Protein AF-A0A9E1DQY2-F1 (afdb_monomer)

Mean predicted aligned error: 7.99 Å

Nearest PDB structures (foldseek):
  7a0g-assembly1_FFF  TM=1.456E-01  e=4.162E+00  Serratia marcescens

Secondary structure (DSSP, 8-state):
---HHHHHHHHHHHHHHHHHHT--STTHHHHHHHHHHHTT--HHHHHHHHHHHHHHHHHHHHHHHHHHHHHHHTSTTTHHHHHHHHHHHHHHHTTS-SS--HHHHHHHHHHS-HHHHHHHHHHTT--HHHHHHHHHHHHHHHHHHHHHHHHHHHHHH--HHHHHHHHHHHHHHHHHHHHHHHT---

Structure (mmCIF, N/CA/C/O backbone):
data_AF-A0A9E1DQY2-F1
#
_entry.id   AF-A0A9E1DQY2-F1
#
loop_
_atom_site.group_PDB
_atom_site.id
_atom_site.type_symbol
_atom_site.label_atom_id
_atom_site.label_alt_id
_atom_site.label_comp_id
_atom_site.label_asym_id
_atom_site.label_entity_id
_atom_site.label_seq_id
_atom_site.pdbx_PDB_ins_code
_atom_site.Cartn_x
_atom_site.Cartn_y
_atom_site.Cartn_z
_atom_site.occupancy
_atom_site.B_iso_or_equiv
_atom_site.auth_seq_id
_atom_site.auth_comp_id
_atom_site.auth_asym_id
_atom_site.auth_atom_id
_atom_site.pdbx_PDB_model_num
ATOM 1 N N . MET A 1 1 ? -14.475 -9.804 -30.599 1.00 51.19 1 MET A N 1
ATOM 2 C CA . MET A 1 1 ? -14.433 -10.702 -29.425 1.00 51.19 1 MET A CA 1
ATOM 3 C C . MET A 1 1 ? -13.073 -11.380 -29.434 1.00 51.19 1 MET A C 1
ATOM 5 O O . MET A 1 1 ? -12.835 -12.166 -30.338 1.00 51.19 1 MET A O 1
ATOM 9 N N . ALA A 1 2 ? -12.155 -11.006 -28.538 1.00 55.38 2 ALA A N 1
ATOM 10 C CA . ALA A 1 2 ? -10.851 -11.669 -28.464 1.00 55.38 2 ALA A CA 1
ATOM 11 C C . ALA A 1 2 ? -11.055 -13.122 -27.987 1.00 55.38 2 ALA A C 1
ATOM 13 O O . ALA A 1 2 ? -11.818 -13.332 -27.037 1.00 55.38 2 ALA A O 1
ATOM 14 N N . PRO A 1 3 ? -10.460 -14.127 -28.648 1.00 70.25 3 PRO A N 1
ATOM 15 C CA . PRO A 1 3 ? -10.674 -15.524 -28.300 1.00 70.25 3 PRO A CA 1
ATOM 16 C C . PRO A 1 3 ? -10.163 -15.800 -26.880 1.00 70.25 3 PRO A C 1
ATOM 18 O O . PRO A 1 3 ? -9.079 -15.366 -26.498 1.00 70.25 3 PRO A O 1
ATOM 21 N N . LEU A 1 4 ? -10.932 -16.563 -26.094 1.00 61.12 4 LEU A N 1
ATOM 22 C CA . LEU A 1 4 ? -10.628 -16.912 -24.694 1.00 61.12 4 LEU A CA 1
ATOM 23 C C . LEU A 1 4 ? -9.216 -17.511 -24.492 1.00 61.12 4 LEU A C 1
ATOM 25 O O . LEU A 1 4 ? -8.679 -17.469 -23.386 1.00 61.12 4 LEU A O 1
ATOM 29 N N . ALA A 1 5 ? -8.609 -18.046 -25.555 1.00 60.97 5 ALA A N 1
ATOM 30 C CA . ALA A 1 5 ? -7.244 -18.563 -25.571 1.00 60.97 5 ALA A CA 1
ATOM 31 C C . ALA A 1 5 ? -6.167 -17.472 -25.411 1.00 60.97 5 ALA A C 1
ATOM 33 O O . ALA A 1 5 ? -5.173 -17.715 -24.731 1.0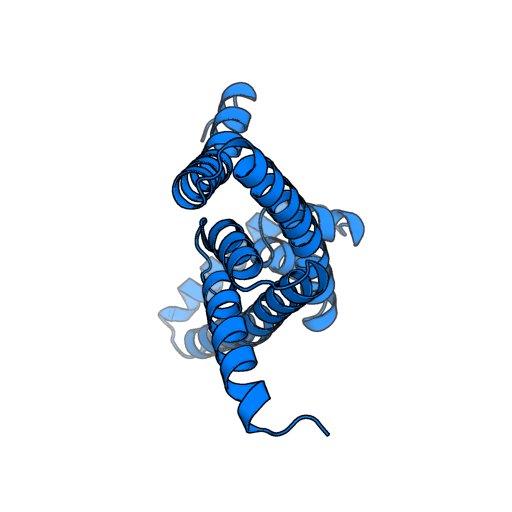0 60.97 5 ALA A O 1
ATOM 34 N N . GLU A 1 6 ? -6.370 -16.268 -25.956 1.00 62.66 6 GLU A N 1
ATOM 35 C CA . GLU A 1 6 ? -5.419 -15.149 -25.830 1.00 62.66 6 GLU A CA 1
ATOM 36 C C . GLU A 1 6 ? -5.519 -14.439 -24.473 1.00 62.66 6 GLU A C 1
ATOM 38 O O . GLU A 1 6 ? -4.551 -13.848 -23.996 1.00 62.66 6 GLU A O 1
ATOM 43 N N . LEU A 1 7 ? -6.664 -14.556 -23.792 1.00 64.81 7 LEU A N 1
ATOM 44 C CA . LEU A 1 7 ? -6.876 -13.968 -22.466 1.00 64.81 7 LEU A CA 1
ATOM 45 C C . LEU A 1 7 ? -6.187 -14.753 -21.342 1.00 64.81 7 LEU A C 1
ATOM 47 O O . LEU A 1 7 ? -5.788 -14.156 -20.344 1.00 64.81 7 LEU A O 1
ATOM 51 N N . ARG A 1 8 ? -6.003 -16.073 -21.492 1.00 63.91 8 ARG A N 1
ATOM 52 C CA . ARG A 1 8 ? -5.304 -16.910 -20.498 1.00 63.91 8 ARG A CA 1
ATOM 53 C C . ARG A 1 8 ? -3.876 -16.438 -20.196 1.00 63.91 8 ARG A C 1
ATOM 55 O O . ARG A 1 8 ? -3.598 -16.210 -19.022 1.00 63.91 8 ARG A O 1
ATOM 62 N N . PRO A 1 9 ? -2.977 -16.249 -21.181 1.00 80.06 9 PRO A N 1
ATOM 63 C CA . PRO A 1 9 ? -1.613 -15.810 -20.896 1.00 80.06 9 PRO A CA 1
ATOM 64 C C . PRO A 1 9 ? -1.568 -14.411 -20.272 1.00 80.06 9 PRO A C 1
ATOM 66 O O . PRO A 1 9 ? -0.739 -14.170 -19.398 1.00 80.06 9 PRO A O 1
ATOM 69 N N . ILE A 1 10 ? -2.481 -13.511 -20.655 1.00 79.75 10 ILE A N 1
ATOM 70 C CA . ILE A 1 10 ? -2.585 -12.167 -20.067 1.00 79.75 10 ILE A CA 1
ATOM 71 C C . ILE A 1 10 ? -3.039 -12.250 -18.606 1.00 79.75 10 ILE A C 1
ATOM 73 O O . ILE A 1 10 ? -2.430 -11.625 -17.742 1.00 79.75 10 ILE A O 1
ATOM 77 N N . ALA A 1 11 ? -4.064 -13.053 -18.313 1.00 82.19 11 ALA A N 1
ATOM 78 C CA . ALA A 1 11 ? -4.563 -13.242 -16.955 1.00 82.19 11 ALA A CA 1
ATOM 79 C C . ALA A 1 11 ? -3.505 -13.877 -16.040 1.00 82.19 11 ALA A C 1
ATOM 81 O O . ALA A 1 11 ? -3.336 -13.438 -14.906 1.00 82.19 11 ALA A O 1
ATOM 82 N N . THR A 1 12 ? -2.749 -14.865 -16.529 1.00 88.12 12 THR A N 1
ATOM 83 C CA . THR A 1 12 ? -1.659 -15.490 -15.762 1.00 88.12 12 THR A CA 1
ATOM 84 C C . THR A 1 12 ? -0.527 -14.503 -15.464 1.00 88.12 12 THR A C 1
ATOM 86 O O . THR A 1 12 ? -0.011 -14.484 -14.349 1.00 88.12 12 THR A O 1
ATOM 89 N N . ARG A 1 13 ? -0.170 -13.649 -16.430 1.00 90.81 13 ARG A N 1
ATOM 90 C CA . ARG A 1 13 ? 0.816 -12.569 -16.255 1.00 90.81 13 ARG A CA 1
ATOM 91 C C . ARG A 1 13 ? 0.350 -11.539 -15.223 1.00 90.81 13 ARG A C 1
ATOM 93 O O . ARG A 1 13 ? 1.025 -11.313 -14.221 1.00 90.81 13 ARG A O 1
ATOM 100 N N . ALA A 1 14 ? -0.861 -11.011 -15.409 1.00 91.62 14 ALA A N 1
ATOM 101 C CA . ALA A 1 14 ? -1.477 -10.046 -14.500 1.00 91.62 14 ALA A CA 1
ATOM 102 C C . ALA A 1 14 ? -1.619 -10.598 -13.074 1.00 91.62 14 ALA A C 1
ATOM 104 O O . ALA A 1 14 ? -1.406 -9.867 -12.110 1.00 91.62 14 ALA A O 1
ATOM 105 N N . TRP A 1 15 ? -1.918 -11.893 -12.932 1.00 92.88 15 TRP A N 1
ATOM 106 C CA . TRP A 1 15 ? -1.956 -12.567 -11.638 1.00 92.88 15 TRP A CA 1
ATOM 107 C C . TRP A 1 15 ? -0.597 -12.565 -10.934 1.00 92.88 15 TRP A C 1
ATOM 109 O O . TRP A 1 15 ? -0.549 -12.315 -9.737 1.00 92.88 15 TRP A O 1
ATOM 119 N N . GLY A 1 16 ? 0.505 -12.799 -11.653 1.00 92.81 16 GLY A N 1
ATOM 120 C CA . GLY A 1 16 ? 1.848 -12.742 -11.068 1.00 92.81 16 GLY A CA 1
ATOM 121 C C . GLY A 1 16 ? 2.175 -11.363 -10.489 1.00 92.81 16 GLY A C 1
ATOM 122 O O . GLY A 1 16 ? 2.665 -11.264 -9.367 1.00 92.81 16 GLY A O 1
ATOM 123 N N . VAL A 1 17 ? 1.831 -10.300 -11.219 1.00 94.00 17 VAL A N 1
ATOM 124 C CA . VAL A 1 17 ? 1.987 -8.911 -10.754 1.00 94.00 17 VAL A CA 1
ATOM 125 C C . VAL A 1 17 ? 1.085 -8.626 -9.551 1.00 94.00 17 VAL A C 1
ATOM 127 O O . VAL A 1 17 ? 1.557 -8.133 -8.529 1.00 94.00 17 VAL A O 1
ATOM 130 N N . LEU A 1 18 ? -0.199 -8.989 -9.637 1.00 94.19 18 LEU A N 1
ATOM 131 C CA . LEU A 1 18 ? -1.162 -8.807 -8.548 1.00 94.19 18 LEU A CA 1
ATOM 132 C C . LEU A 1 18 ? -0.734 -9.555 -7.278 1.00 94.19 18 LEU A C 1
ATOM 134 O O . LEU A 1 18 ? -0.844 -9.018 -6.180 1.00 94.19 18 LEU A O 1
ATOM 138 N N . ALA A 1 19 ? -0.220 -10.777 -7.418 1.00 92.88 19 ALA A N 1
ATOM 139 C CA . ALA A 1 19 ? 0.255 -11.582 -6.301 1.00 92.88 19 ALA A CA 1
ATOM 140 C C . ALA A 1 19 ? 1.424 -10.912 -5.572 1.00 92.88 19 ALA A C 1
ATOM 142 O O . ALA A 1 19 ? 1.466 -10.970 -4.347 1.00 92.88 19 ALA A O 1
ATOM 143 N N . LEU A 1 20 ? 2.332 -10.244 -6.293 1.00 91.50 20 LEU A N 1
ATOM 144 C CA . LEU A 1 20 ? 3.409 -9.466 -5.674 1.00 91.50 20 LEU A CA 1
ATOM 145 C C . LEU A 1 20 ? 2.875 -8.250 -4.912 1.00 91.50 20 LEU A C 1
ATOM 147 O O . LEU A 1 20 ? 3.342 -7.984 -3.807 1.00 91.50 20 LEU A O 1
ATOM 151 N N . PHE A 1 21 ? 1.872 -7.553 -5.449 1.00 93.38 21 PHE A N 1
ATOM 152 C CA . PHE A 1 21 ? 1.250 -6.421 -4.754 1.00 93.38 21 PHE A CA 1
ATOM 153 C C . PHE A 1 21 ? 0.431 -6.830 -3.525 1.00 93.38 21 PHE A C 1
ATOM 155 O O . PHE A 1 21 ? 0.338 -6.068 -2.570 1.00 93.38 21 PHE A O 1
ATOM 162 N N . LEU A 1 22 ? -0.096 -8.056 -3.489 1.00 90.19 22 LEU A N 1
ATOM 163 C CA . LEU A 1 22 ? -0.768 -8.601 -2.306 1.00 90.19 22 LEU A CA 1
ATOM 164 C C . LEU A 1 22 ? 0.192 -8.944 -1.154 1.00 90.19 22 LEU A C 1
ATOM 166 O O . LEU A 1 22 ? -0.280 -9.231 -0.052 1.00 90.19 22 LEU A O 1
ATOM 170 N N . ILE A 1 23 ? 1.514 -8.943 -1.370 1.00 85.06 23 ILE A N 1
ATOM 171 C CA . ILE A 1 23 ? 2.493 -9.211 -0.311 1.00 85.06 23 ILE A CA 1
ATOM 172 C C . ILE A 1 23 ? 2.655 -7.942 0.541 1.00 85.06 23 ILE A C 1
ATOM 174 O O . ILE A 1 23 ? 3.242 -6.965 0.074 1.00 85.06 23 ILE A O 1
ATOM 178 N N . PRO A 1 24 ? 2.247 -7.953 1.824 1.00 66.25 24 PRO A N 1
ATOM 179 C CA . PRO A 1 24 ? 2.228 -6.757 2.671 1.00 66.25 24 PRO A CA 1
ATOM 180 C C . PRO A 1 24 ? 3.622 -6.338 3.178 1.00 66.25 24 PRO A C 1
ATOM 182 O O . PRO A 1 24 ? 3.734 -5.528 4.095 1.00 66.25 24 PRO A O 1
ATOM 185 N N . VAL A 1 25 ? 4.701 -6.916 2.637 1.00 66.38 25 VAL A N 1
ATOM 186 C CA . VAL A 1 25 ? 6.068 -6.744 3.142 1.00 66.38 25 VAL A CA 1
ATOM 187 C C . VAL A 1 25 ? 6.979 -6.177 2.058 1.00 66.38 25 VAL A C 1
ATOM 189 O O . VAL A 1 25 ? 7.417 -6.907 1.172 1.00 66.38 25 VAL A O 1
ATOM 192 N N . GLY A 1 26 ? 7.305 -4.887 2.200 1.00 62.41 26 GLY A N 1
ATOM 193 C CA . GLY A 1 26 ? 8.513 -4.175 1.741 1.00 62.41 26 GLY A CA 1
ATOM 194 C C . GLY A 1 26 ? 8.869 -4.184 0.250 1.00 62.41 26 GLY A C 1
ATOM 195 O O . GLY A 1 26 ? 9.064 -3.128 -0.337 1.00 62.41 26 GLY A O 1
ATOM 196 N N . GLY A 1 27 ? 9.009 -5.357 -0.362 1.00 75.19 27 GLY A N 1
ATOM 197 C CA . GLY A 1 27 ? 9.464 -5.525 -1.743 1.00 75.19 27 GLY A CA 1
ATOM 198 C C . GLY A 1 27 ? 8.353 -5.709 -2.772 1.00 75.19 27 GLY A C 1
ATOM 199 O O . GLY A 1 27 ? 8.641 -5.671 -3.964 1.00 75.19 27 GLY A O 1
ATOM 200 N N . GLY A 1 28 ? 7.100 -5.897 -2.342 1.00 84.88 28 GLY A N 1
ATOM 201 C CA . GLY A 1 28 ? 5.978 -6.198 -3.241 1.00 84.88 28 GLY A CA 1
ATOM 202 C C . GLY A 1 28 ? 5.768 -5.144 -4.333 1.00 84.88 28 GLY A C 1
ATOM 203 O O . GLY A 1 28 ? 5.577 -5.495 -5.495 1.00 84.88 28 GLY A O 1
ATOM 204 N N . ILE A 1 29 ? 5.898 -3.857 -3.986 1.00 89.12 29 ILE A N 1
ATOM 205 C CA . ILE A 1 29 ? 5.760 -2.738 -4.930 1.00 89.12 29 ILE A CA 1
ATOM 206 C C . ILE A 1 29 ? 6.882 -2.732 -5.978 1.00 89.12 29 ILE A C 1
ATOM 208 O O . ILE A 1 29 ? 6.562 -2.860 -7.160 1.00 89.12 29 ILE A O 1
ATOM 212 N N . PRO A 1 30 ? 8.178 -2.608 -5.616 1.00 91.75 30 PRO A N 1
ATOM 213 C CA . PRO A 1 30 ? 9.232 -2.558 -6.625 1.00 91.75 30 PRO A CA 1
ATOM 214 C C . PRO A 1 30 ? 9.292 -3.841 -7.462 1.00 91.75 30 PRO A C 1
ATOM 216 O O . PRO A 1 30 ? 9.384 -3.760 -8.685 1.00 91.75 30 PRO A O 1
ATOM 219 N N . ALA A 1 31 ? 9.139 -5.016 -6.840 1.00 91.19 31 ALA A N 1
ATOM 220 C CA . ALA A 1 31 ? 9.122 -6.284 -7.564 1.00 91.19 31 ALA A CA 1
ATOM 221 C C . ALA A 1 31 ? 7.930 -6.379 -8.532 1.00 91.19 31 ALA A C 1
ATOM 223 O O . ALA A 1 31 ? 8.101 -6.773 -9.683 1.00 91.19 31 ALA A O 1
ATOM 224 N N . GLY A 1 32 ? 6.728 -5.987 -8.095 1.00 92.50 32 GLY A N 1
ATOM 225 C CA . GLY A 1 32 ? 5.531 -5.995 -8.935 1.00 92.50 32 GLY A CA 1
ATOM 226 C C . GLY A 1 32 ? 5.612 -4.999 -10.092 1.00 92.50 32 GLY A C 1
ATOM 227 O O . GLY A 1 32 ? 5.224 -5.331 -11.210 1.00 92.50 32 GLY A O 1
ATOM 228 N N . VAL A 1 33 ? 6.180 -3.811 -9.865 1.00 94.75 33 VAL A N 1
ATOM 229 C CA . VAL A 1 33 ? 6.396 -2.792 -10.907 1.00 94.75 33 VAL A CA 1
ATOM 230 C C . VAL A 1 33 ? 7.376 -3.284 -11.971 1.00 94.75 33 VAL A C 1
ATOM 232 O O . VAL A 1 33 ? 7.101 -3.144 -13.164 1.00 94.75 33 VAL A O 1
ATOM 235 N N . LEU A 1 34 ? 8.494 -3.885 -11.562 1.00 93.56 34 LEU A N 1
ATOM 236 C CA . LEU A 1 34 ? 9.489 -4.407 -12.499 1.00 93.56 34 LEU A CA 1
ATOM 237 C C . LEU A 1 34 ? 8.977 -5.634 -13.248 1.00 93.56 34 LEU A C 1
ATOM 239 O O . LEU A 1 34 ? 9.157 -5.715 -14.461 1.00 93.56 34 LEU A O 1
ATOM 243 N N . LEU A 1 35 ? 8.253 -6.532 -12.572 1.00 93.69 35 LEU A N 1
ATOM 244 C CA . LEU A 1 35 ? 7.592 -7.655 -13.234 1.00 93.69 35 LEU A CA 1
ATOM 245 C C . LEU A 1 35 ? 6.558 -7.168 -14.257 1.00 93.69 35 LEU A C 1
ATOM 247 O O . LEU A 1 35 ? 6.467 -7.716 -15.353 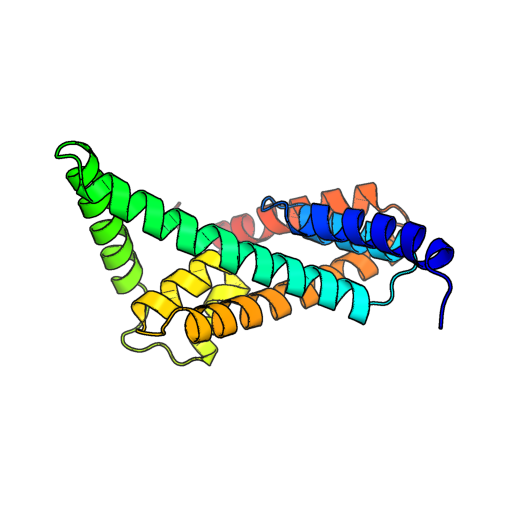1.00 93.69 35 LEU A O 1
ATOM 251 N N . ALA A 1 36 ? 5.791 -6.126 -13.931 1.00 93.75 36 ALA A N 1
ATOM 252 C CA . ALA A 1 36 ? 4.820 -5.558 -14.856 1.00 93.75 36 ALA A CA 1
ATOM 253 C C . ALA A 1 36 ? 5.494 -4.953 -16.095 1.00 93.75 36 ALA A C 1
ATOM 255 O O . ALA A 1 36 ? 5.015 -5.159 -17.211 1.00 93.75 36 ALA A O 1
ATOM 256 N N . ARG A 1 37 ? 6.625 -4.259 -15.908 1.00 92.44 37 ARG A N 1
ATOM 257 C CA . ARG A 1 37 ? 7.451 -3.729 -17.003 1.00 92.44 37 ARG A CA 1
ATOM 258 C C . ARG A 1 37 ? 7.982 -4.852 -17.896 1.00 92.44 37 ARG A C 1
ATOM 260 O O . ARG A 1 37 ? 7.830 -4.761 -19.111 1.00 92.44 37 ARG A O 1
ATOM 267 N N . ASP A 1 38 ? 8.556 -5.898 -17.304 1.00 91.50 38 ASP A N 1
ATOM 268 C CA . ASP 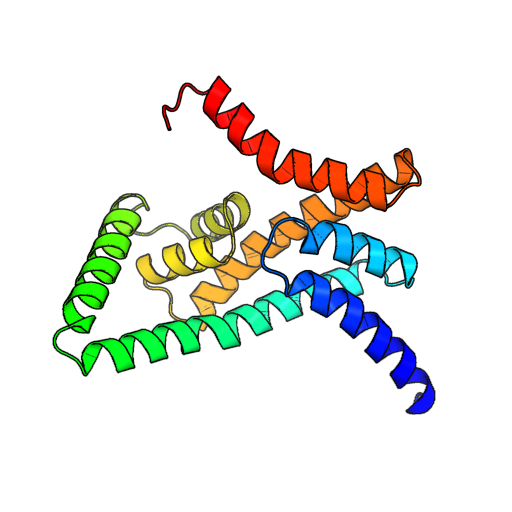A 1 38 ? 9.105 -7.059 -18.022 1.00 91.50 38 ASP A CA 1
ATOM 269 C C . ASP A 1 38 ? 8.025 -7.799 -18.831 1.00 91.50 38 ASP A C 1
ATOM 271 O O . ASP A 1 38 ? 8.228 -8.199 -19.976 1.00 91.50 38 ASP A O 1
ATOM 275 N N . GLN A 1 39 ? 6.810 -7.877 -18.287 1.00 91.44 39 GLN A N 1
ATOM 276 C CA . GLN A 1 39 ? 5.654 -8.467 -18.967 1.00 91.44 39 GLN A CA 1
ATOM 277 C C . GLN A 1 39 ? 4.988 -7.541 -20.000 1.00 91.44 39 GLN A C 1
ATOM 279 O O . GLN A 1 39 ? 4.019 -7.954 -20.649 1.00 91.44 39 GLN A O 1
ATOM 284 N N . GLY A 1 40 ? 5.496 -6.317 -20.175 1.00 90.38 40 GLY A N 1
ATOM 285 C CA . GLY A 1 40 ? 5.013 -5.342 -21.154 1.00 90.38 40 GLY A CA 1
ATOM 286 C C . GLY A 1 40 ? 3.723 -4.619 -20.757 1.00 90.38 40 GLY A C 1
ATOM 287 O O . GLY A 1 40 ? 3.045 -4.065 -21.625 1.00 90.38 40 GLY A O 1
ATOM 288 N N . PHE A 1 41 ? 3.347 -4.614 -19.476 1.00 93.69 41 PHE A N 1
ATOM 289 C CA . PHE A 1 41 ? 2.184 -3.860 -19.015 1.00 93.69 41 PHE A CA 1
ATOM 290 C C . PHE A 1 41 ? 2.471 -2.357 -18.985 1.00 93.69 41 PHE A C 1
ATOM 292 O O . PHE A 1 41 ? 3.474 -1.890 -18.447 1.00 93.69 41 PHE A O 1
ATOM 299 N N . ALA A 1 42 ? 1.541 -1.579 -19.540 1.00 92.44 42 ALA A N 1
ATOM 300 C CA . ALA A 1 42 ? 1.575 -0.128 -19.442 1.00 92.44 42 ALA A CA 1
ATOM 301 C C . ALA A 1 42 ? 1.284 0.334 -18.005 1.00 92.44 42 ALA A C 1
ATOM 303 O O . ALA A 1 42 ? 0.527 -0.307 -17.271 1.00 92.44 42 ALA A O 1
ATOM 304 N N . TRP A 1 43 ? 1.803 1.509 -17.635 1.00 91.62 43 TRP A N 1
ATOM 305 C CA . TRP A 1 43 ? 1.640 2.076 -16.293 1.00 91.62 43 TRP A CA 1
ATOM 306 C C . TRP A 1 43 ? 0.181 2.152 -15.786 1.00 91.62 43 TRP A C 1
ATOM 308 O O . TRP A 1 43 ? -0.012 1.896 -14.594 1.00 91.62 43 TRP A O 1
ATOM 318 N N . PRO A 1 44 ? -0.869 2.417 -16.608 1.00 94.94 44 PRO A N 1
ATOM 319 C CA . PRO A 1 44 ? -2.241 2.438 -16.098 1.00 94.94 44 PRO A CA 1
ATOM 320 C C . PRO A 1 44 ? -2.721 1.048 -15.680 1.00 94.94 44 PRO A C 1
ATOM 322 O O . PRO A 1 44 ? -3.479 0.923 -14.724 1.00 94.94 44 PRO A O 1
ATOM 325 N N . VAL A 1 45 ? -2.258 -0.000 -16.369 1.00 94.75 45 VAL A N 1
ATOM 326 C CA . VAL A 1 45 ? -2.602 -1.391 -16.048 1.00 94.75 45 VAL A CA 1
ATOM 327 C C . VAL A 1 45 ? -1.940 -1.790 -14.737 1.00 94.75 45 VAL A C 1
ATOM 329 O O . VAL A 1 45 ? -2.615 -2.297 -13.849 1.00 94.75 45 VAL A O 1
ATOM 332 N N . THR A 1 46 ? -0.652 -1.488 -14.571 1.00 95.44 46 THR A N 1
ATOM 333 C CA . THR A 1 46 ? 0.070 -1.726 -13.313 1.00 95.44 46 THR A CA 1
ATOM 334 C C . THR A 1 46 ? -0.590 -0.995 -12.142 1.00 95.44 46 THR A C 1
ATOM 336 O O . THR A 1 46 ? -0.805 -1.586 -11.088 1.00 95.44 46 THR A O 1
ATOM 339 N N . THR A 1 47 ? -0.989 0.262 -12.353 1.00 95.88 47 THR A N 1
ATOM 340 C CA . THR A 1 47 ? -1.711 1.071 -11.358 1.00 95.88 47 THR A CA 1
ATOM 341 C C . THR A 1 47 ? -3.065 0.454 -11.006 1.00 95.88 47 THR A C 1
ATOM 343 O O . THR A 1 47 ? -3.420 0.382 -9.835 1.00 95.88 47 THR A O 1
ATOM 346 N N . ALA A 1 48 ? -3.815 -0.036 -11.997 1.00 96.19 48 ALA A N 1
ATOM 347 C CA . ALA A 1 48 ? -5.095 -0.702 -11.767 1.00 96.19 48 ALA A CA 1
ATOM 348 C C . ALA A 1 48 ? -4.938 -2.028 -11.006 1.00 96.19 48 ALA A C 1
ATOM 350 O O . ALA A 1 48 ? -5.769 -2.342 -10.157 1.00 96.19 48 ALA A O 1
ATOM 351 N N . LEU A 1 49 ? -3.873 -2.792 -11.278 1.00 95.94 49 LEU A N 1
ATOM 352 C CA . LEU A 1 49 ? -3.555 -4.017 -10.540 1.00 95.94 49 LEU A CA 1
ATOM 353 C C . LEU A 1 49 ? -3.208 -3.718 -9.079 1.00 95.94 49 LEU A C 1
ATOM 355 O O . LEU A 1 49 ? -3.676 -4.433 -8.199 1.00 95.94 49 LEU A O 1
ATOM 359 N N . TYR A 1 50 ? -2.450 -2.651 -8.821 1.00 95.31 50 TYR A N 1
ATOM 360 C CA . TYR A 1 50 ? -2.140 -2.215 -7.459 1.00 95.31 50 TYR A CA 1
ATOM 361 C C . TYR A 1 50 ? -3.387 -1.715 -6.710 1.00 95.31 50 TYR A C 1
ATOM 363 O O . TYR A 1 50 ? -3.683 -2.141 -5.598 1.00 95.31 50 TYR A O 1
ATOM 371 N N . PHE A 1 51 ? -4.207 -0.890 -7.361 1.00 95.50 51 PHE A N 1
ATOM 372 C CA . PHE A 1 51 ? -5.490 -0.476 -6.794 1.00 95.50 51 PHE A CA 1
ATOM 373 C C . PHE A 1 51 ? -6.388 -1.683 -6.472 1.00 95.50 51 PHE A C 1
ATOM 375 O O . PHE A 1 51 ? -7.055 -1.727 -5.439 1.00 95.50 51 PHE A O 1
ATOM 382 N N . LEU A 1 52 ? -6.397 -2.698 -7.341 1.00 95.75 52 LEU A N 1
ATOM 383 C CA . LEU A 1 52 ? -7.148 -3.925 -7.104 1.00 95.75 52 LEU A CA 1
ATOM 384 C C . LEU A 1 52 ? -6.607 -4.709 -5.899 1.00 95.75 52 LEU A C 1
ATOM 386 O O . LEU A 1 52 ? -7.418 -5.231 -5.132 1.00 95.75 52 LEU A O 1
ATOM 390 N N . SER A 1 53 ? -5.285 -4.782 -5.693 1.00 93.62 53 SER A N 1
ATOM 391 C CA . SER A 1 53 ? -4.736 -5.412 -4.483 1.00 93.62 53 SER A CA 1
ATOM 392 C C . SER A 1 53 ? -5.174 -4.691 -3.213 1.00 93.62 53 SER A C 1
ATOM 394 O O . SER A 1 53 ? -5.542 -5.370 -2.255 1.00 93.62 53 SER A O 1
ATOM 396 N N . ASP A 1 54 ? -5.244 -3.359 -3.219 1.00 92.25 54 ASP A N 1
ATOM 397 C CA . ASP A 1 54 ? -5.725 -2.587 -2.067 1.00 92.25 54 ASP A CA 1
ATOM 398 C C . ASP A 1 54 ? -7.199 -2.858 -1.766 1.00 92.25 54 ASP A C 1
ATOM 400 O O . ASP A 1 54 ? -7.590 -3.040 -0.611 1.00 92.25 54 ASP A O 1
ATOM 404 N N . VAL A 1 55 ? -8.035 -2.942 -2.804 1.00 93.38 55 VAL A N 1
ATOM 405 C CA . VAL A 1 55 ? -9.458 -3.278 -2.655 1.00 93.38 55 VAL A CA 1
ATOM 406 C C . VAL A 1 55 ? -9.637 -4.697 -2.112 1.00 93.38 55 VAL A C 1
ATOM 408 O O . VAL A 1 55 ? -10.480 -4.919 -1.235 1.00 93.38 55 VAL A O 1
ATOM 411 N N . ILE A 1 56 ? -8.849 -5.660 -2.598 1.00 93.38 56 ILE A N 1
ATOM 412 C CA . ILE A 1 56 ? -8.851 -7.036 -2.081 1.00 93.38 56 ILE A CA 1
ATOM 413 C C . ILE A 1 56 ? -8.430 -7.033 -0.610 1.00 93.38 56 ILE A C 1
ATOM 415 O O . ILE A 1 56 ? -9.124 -7.619 0.223 1.00 93.38 56 ILE A O 1
ATOM 419 N N . LEU A 1 57 ? -7.340 -6.340 -0.275 1.00 89.50 57 LEU A N 1
ATOM 420 C CA . LEU A 1 57 ? -6.837 -6.244 1.091 1.00 89.50 57 LEU A CA 1
ATOM 421 C C . LEU A 1 57 ? -7.890 -5.635 2.022 1.00 89.50 57 LEU A C 1
ATOM 423 O O . LEU A 1 57 ? -8.189 -6.223 3.060 1.00 89.50 57 LEU A O 1
ATOM 427 N N . ALA A 1 58 ? -8.519 -4.529 1.625 1.00 90.44 58 ALA A N 1
ATOM 428 C CA . ALA A 1 58 ? -9.597 -3.883 2.370 1.00 90.44 58 ALA A CA 1
ATOM 429 C C . ALA A 1 58 ? -10.782 -4.827 2.628 1.00 90.44 58 ALA A C 1
ATOM 431 O O . ALA A 1 58 ? -11.306 -4.909 3.743 1.00 90.44 58 ALA A O 1
ATOM 432 N N . SER A 1 59 ? -11.174 -5.574 1.594 1.00 89.88 59 SER A N 1
ATOM 433 C CA . SER A 1 59 ? -12.321 -6.486 1.622 1.00 89.88 59 SER A CA 1
ATOM 434 C C . SER A 1 59 ? -12.066 -7.754 2.436 1.00 89.88 59 SER A C 1
ATOM 436 O O . SER A 1 59 ? -13.010 -8.348 2.947 1.00 89.88 59 SER A O 1
ATOM 438 N N . VAL A 1 60 ? -10.813 -8.188 2.571 1.00 90.06 60 VAL A N 1
ATOM 439 C CA . VAL A 1 60 ? -10.456 -9.379 3.355 1.00 90.06 60 VAL A CA 1
ATOM 440 C C . VAL A 1 60 ? -10.129 -9.002 4.793 1.00 90.06 60 VAL A C 1
ATOM 442 O O . VAL A 1 60 ? -10.620 -9.622 5.739 1.00 90.06 60 VAL A O 1
ATOM 445 N N . LEU A 1 61 ? -9.300 -7.981 4.980 1.00 85.00 61 LEU A N 1
ATOM 446 C CA . LEU A 1 61 ? -8.687 -7.690 6.262 1.00 85.00 61 LEU A CA 1
ATOM 447 C C . LEU A 1 61 ? -9.679 -7.147 7.285 1.00 85.00 61 LEU A C 1
ATOM 449 O O . LEU A 1 61 ? -9.758 -7.683 8.388 1.00 85.00 61 LEU A O 1
ATOM 453 N N . GLU A 1 62 ? -10.410 -6.076 6.971 1.00 86.56 62 GLU A N 1
ATOM 454 C CA . GLU A 1 62 ? -11.289 -5.459 7.965 1.00 86.56 62 GLU A CA 1
ATOM 455 C C . GLU A 1 62 ? -12.399 -6.420 8.420 1.00 86.56 62 GLU A C 1
ATOM 457 O O . GLU A 1 62 ? -12.573 -6.566 9.633 1.00 86.56 62 GLU A O 1
ATOM 462 N N . PRO A 1 63 ? -13.077 -7.168 7.527 1.00 87.62 63 PRO A N 1
ATOM 463 C CA . PR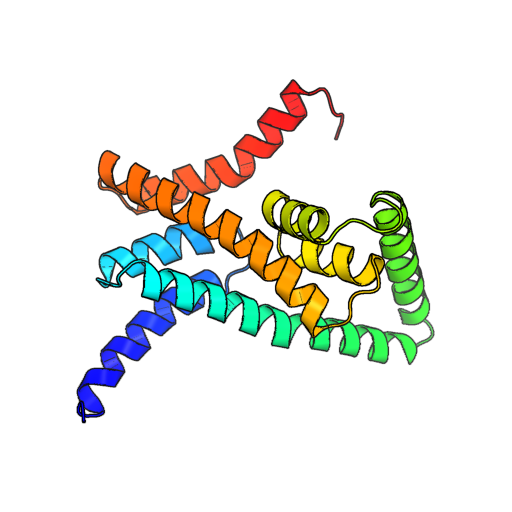O A 1 63 ? -14.004 -8.213 7.953 1.00 87.62 63 PRO A CA 1
ATOM 464 C C . PRO A 1 63 ? -13.339 -9.287 8.816 1.00 87.62 63 PRO A C 1
ATOM 466 O O . PRO A 1 63 ? -13.929 -9.714 9.807 1.00 87.62 63 PRO A O 1
ATOM 469 N N . THR A 1 64 ? -12.100 -9.680 8.503 1.00 86.88 64 THR A N 1
ATOM 470 C CA . THR A 1 64 ? -11.338 -10.636 9.323 1.00 86.88 64 THR A CA 1
ATOM 471 C C . THR A 1 64 ? -11.077 -10.081 10.724 1.00 86.88 64 THR A C 1
ATOM 473 O O . THR A 1 64 ? -11.314 -10.776 11.711 1.00 86.88 64 THR A O 1
ATOM 476 N N . ILE A 1 65 ? -10.660 -8.817 10.849 1.00 83.75 65 ILE A N 1
ATOM 477 C CA . ILE A 1 65 ? -10.443 -8.161 12.148 1.00 83.75 65 ILE A CA 1
ATOM 478 C C . ILE A 1 65 ? -11.756 -8.076 12.932 1.00 83.75 65 ILE A C 1
ATOM 480 O O . ILE A 1 65 ? -11.795 -8.446 14.106 1.00 83.75 65 ILE A O 1
ATOM 484 N N . LEU A 1 66 ? -12.844 -7.636 12.297 1.00 85.25 66 LEU A N 1
ATOM 485 C CA . LEU A 1 66 ? -14.161 -7.545 12.932 1.00 85.25 66 LEU A CA 1
ATOM 486 C C . LEU A 1 66 ? -14.664 -8.919 13.391 1.00 85.25 66 LEU A C 1
ATOM 488 O O . LEU A 1 66 ? -15.184 -9.048 14.501 1.00 85.25 66 LEU A O 1
ATOM 492 N N . PHE A 1 67 ? -14.457 -9.955 12.581 1.00 86.50 67 PHE A N 1
ATOM 493 C CA . PHE A 1 67 ? -14.791 -11.332 12.926 1.00 86.50 67 PHE A CA 1
ATOM 494 C C . PHE A 1 67 ? -13.981 -11.830 14.128 1.00 86.50 67 PHE A C 1
ATOM 496 O O . PHE A 1 67 ? -14.553 -12.367 15.078 1.00 86.50 67 PHE A O 1
ATOM 503 N N . LEU A 1 68 ? -12.668 -11.589 14.150 1.00 84.00 68 LEU A N 1
ATOM 504 C CA . LEU A 1 68 ? -11.812 -11.932 15.289 1.00 84.00 68 LEU A CA 1
ATOM 505 C C . LEU A 1 68 ? -12.232 -11.187 16.561 1.00 84.00 68 LEU A C 1
ATOM 507 O O . LEU A 1 68 ? -12.285 -11.788 17.636 1.00 84.00 68 LEU A O 1
ATOM 511 N N . LEU A 1 69 ? -12.598 -9.908 16.457 1.00 81.81 69 LEU A N 1
ATOM 512 C CA . LEU A 1 69 ? -13.126 -9.138 17.582 1.00 81.81 69 LEU A CA 1
ATOM 513 C C . LEU A 1 69 ? -14.467 -9.703 18.072 1.00 81.81 69 LEU A C 1
ATOM 515 O O . LEU A 1 69 ? -14.666 -9.826 19.284 1.00 81.81 69 LEU A O 1
ATOM 519 N N . ALA A 1 70 ? -15.357 -10.114 17.170 1.00 83.94 70 ALA A N 1
ATOM 520 C CA . ALA A 1 70 ? -16.625 -10.747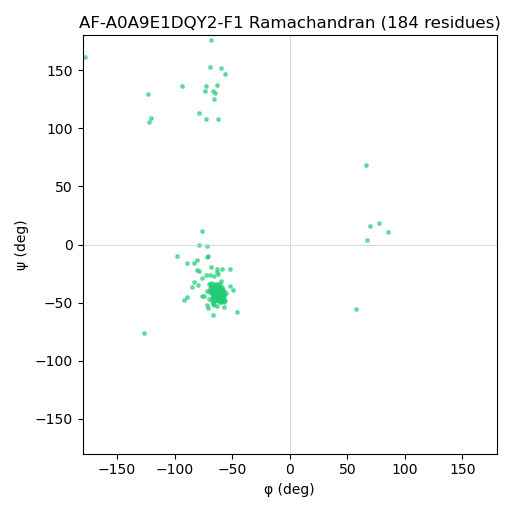 17.524 1.00 83.94 70 ALA A CA 1
ATOM 521 C C . ALA A 1 70 ? -16.421 -12.102 18.227 1.00 83.94 70 ALA A C 1
ATOM 523 O O . ALA A 1 70 ? -17.067 -12.378 19.241 1.00 83.94 70 ALA A O 1
ATOM 524 N N . LEU A 1 71 ? -15.477 -12.922 17.754 1.00 83.12 71 LEU A N 1
ATOM 525 C CA . LEU A 1 71 ? -15.077 -14.162 18.427 1.00 83.12 71 LEU A CA 1
ATOM 526 C C . LEU A 1 71 ? -14.461 -13.885 19.803 1.00 83.12 71 LEU A C 1
ATOM 528 O O . LEU A 1 71 ? -14.788 -14.563 20.779 1.00 83.12 71 LEU A O 1
ATOM 532 N N . SER A 1 72 ? -13.621 -12.851 19.907 1.00 78.31 72 SER A N 1
ATOM 533 C CA . SER A 1 72 ? -12.966 -12.459 21.160 1.00 78.31 72 SER A CA 1
ATOM 534 C C . SER A 1 72 ? -13.973 -12.046 22.240 1.00 78.31 72 SER A C 1
ATOM 536 O O . SER A 1 72 ? -13.775 -12.332 23.421 1.00 78.31 72 SER A O 1
ATOM 538 N N . ALA A 1 73 ? -15.092 -11.432 21.840 1.00 74.81 73 ALA A N 1
ATOM 539 C CA . ALA A 1 73 ? -16.150 -10.995 22.745 1.00 74.81 73 ALA A CA 1
ATOM 540 C C . ALA A 1 73 ? -16.919 -12.163 23.389 1.00 74.81 73 ALA A C 1
ATOM 542 O O . ALA A 1 73 ? -17.532 -11.982 24.439 1.00 74.81 73 ALA A O 1
ATOM 543 N N . ARG A 1 74 ? -16.862 -13.371 22.810 1.00 77.06 74 ARG A N 1
ATOM 544 C CA . ARG A 1 74 ? -17.549 -14.561 23.342 1.00 77.06 74 ARG A CA 1
ATOM 545 C C . ARG A 1 74 ? -16.802 -15.253 24.485 1.00 77.06 74 ARG A C 1
ATOM 547 O O . ARG A 1 74 ? -17.391 -16.086 25.166 1.00 77.06 74 ARG A O 1
ATOM 554 N N . SER A 1 75 ? -15.530 -14.927 24.731 1.00 75.50 75 SER A N 1
ATOM 555 C CA . SER A 1 75 ? -14.715 -15.588 25.759 1.00 75.50 75 SER A CA 1
ATOM 556 C C . SER A 1 75 ? -14.156 -14.604 26.788 1.00 75.50 75 SER A C 1
ATOM 558 O O . SER A 1 75 ? -13.489 -13.629 26.446 1.00 75.50 75 SER A O 1
ATOM 560 N N . LYS A 1 76 ? -14.339 -14.910 28.083 1.00 67.31 76 LYS A N 1
ATOM 561 C CA . LYS A 1 76 ? -13.824 -14.103 29.210 1.00 67.31 76 LYS A CA 1
ATOM 562 C C . LYS A 1 76 ? -12.293 -13.936 29.219 1.00 67.31 76 LYS A C 1
ATOM 564 O O . LYS A 1 76 ? -11.801 -13.007 29.850 1.00 67.31 76 LYS A O 1
ATOM 569 N N . ARG A 1 77 ? -11.526 -14.814 28.550 1.00 65.75 77 ARG A N 1
ATOM 570 C CA . ARG A 1 77 ? -10.060 -14.659 28.400 1.00 65.75 77 ARG A CA 1
ATOM 571 C C . ARG A 1 77 ? -9.691 -13.663 27.296 1.00 65.75 77 ARG A C 1
ATOM 573 O O . ARG A 1 77 ? -8.727 -12.922 27.448 1.00 65.75 77 ARG A O 1
ATOM 580 N N . PHE A 1 78 ? -10.474 -13.618 26.219 1.00 65.38 78 PHE A N 1
ATOM 581 C CA . PHE A 1 78 ? -10.215 -12.772 25.051 1.00 65.38 78 PHE A CA 1
ATOM 582 C C . PHE A 1 78 ? -10.847 -11.377 25.159 1.00 65.38 78 PHE A C 1
ATOM 584 O O . PHE A 1 78 ? -10.406 -10.450 24.481 1.00 65.38 78 PHE A O 1
ATOM 591 N N . SER A 1 79 ? -11.794 -11.174 26.078 1.00 68.50 79 SER A N 1
ATOM 592 C CA . SER A 1 79 ? -12.328 -9.843 26.390 1.00 68.50 79 SER A CA 1
ATOM 593 C C . SER A 1 79 ? -11.250 -8.866 26.884 1.00 68.50 79 SER A C 1
ATOM 595 O O . SER A 1 79 ? -11.322 -7.678 26.576 1.00 68.50 79 SER A O 1
ATOM 597 N N . ARG A 1 80 ? -10.209 -9.358 27.578 1.00 72.38 80 ARG A N 1
ATOM 598 C CA . ARG A 1 80 ? -9.039 -8.552 27.978 1.00 72.38 80 ARG A CA 1
ATOM 599 C C . ARG A 1 80 ? -8.219 -8.073 26.779 1.00 72.38 80 ARG A C 1
ATOM 601 O O . ARG A 1 80 ? -7.775 -6.932 26.781 1.00 72.38 80 ARG A O 1
ATOM 608 N N . LEU A 1 81 ? -8.058 -8.913 25.753 1.00 70.44 81 LEU A N 1
ATOM 609 C CA . LEU A 1 81 ? -7.381 -8.533 24.508 1.00 70.44 81 LEU A CA 1
ATOM 610 C C . LEU A 1 81 ? -8.194 -7.499 23.726 1.00 70.44 81 LEU A C 1
ATOM 612 O O . LEU A 1 81 ? -7.623 -6.550 23.206 1.00 70.44 81 LEU A O 1
ATOM 616 N N . ASN A 1 82 ? -9.522 -7.631 23.702 1.00 71.12 82 ASN A N 1
ATOM 617 C CA . ASN A 1 82 ? -10.409 -6.652 23.071 1.00 71.12 82 ASN A CA 1
ATOM 618 C C . ASN A 1 82 ? -10.348 -5.287 23.789 1.00 71.12 82 ASN A C 1
ATOM 620 O O . ASN A 1 82 ? -10.232 -4.248 23.147 1.00 71.12 82 ASN A O 1
ATOM 624 N N . LEU A 1 83 ? -10.328 -5.283 25.126 1.00 75.12 83 LEU A N 1
ATOM 625 C CA . LEU A 1 83 ? -10.098 -4.075 25.929 1.00 75.12 83 LEU A CA 1
ATOM 626 C C . LEU A 1 83 ? -8.721 -3.452 25.669 1.00 75.12 83 LEU A C 1
ATOM 628 O O . LEU A 1 83 ? -8.641 -2.245 25.462 1.00 75.12 83 LEU A O 1
ATOM 632 N N . ALA A 1 84 ? -7.659 -4.258 25.623 1.00 75.75 84 ALA A N 1
ATOM 633 C CA . ALA A 1 84 ? -6.314 -3.779 25.312 1.00 75.75 84 ALA A CA 1
ATOM 634 C C . ALA A 1 84 ? -6.224 -3.200 23.888 1.00 75.75 84 ALA A C 1
ATOM 636 O O . ALA A 1 84 ? -5.624 -2.147 23.690 1.00 75.75 84 ALA A O 1
ATOM 637 N N . ALA A 1 85 ? -6.868 -3.842 22.908 1.00 69.06 85 ALA A N 1
ATOM 638 C CA . ALA A 1 85 ? -6.955 -3.347 21.538 1.00 69.06 85 ALA A CA 1
ATOM 639 C C . ALA A 1 85 ? -7.711 -2.011 21.469 1.00 69.06 85 ALA A C 1
ATOM 641 O O . ALA A 1 85 ? -7.215 -1.066 20.861 1.00 69.06 85 ALA A O 1
ATOM 642 N N . LYS A 1 86 ? -8.857 -1.889 22.154 1.00 71.25 86 LYS A N 1
ATOM 643 C CA . LYS A 1 86 ? -9.610 -0.627 22.251 1.00 71.25 86 LYS A CA 1
ATOM 644 C C . LYS A 1 86 ? -8.791 0.486 22.899 1.00 71.25 86 LYS A C 1
ATOM 646 O O . LYS A 1 86 ? -8.723 1.576 22.347 1.00 71.25 86 LYS A O 1
ATOM 651 N N . GLN A 1 87 ? -8.107 0.202 24.004 1.00 76.88 87 GLN A N 1
ATOM 652 C CA . GLN A 1 87 ? -7.234 1.171 24.675 1.00 76.88 87 GLN A CA 1
ATOM 653 C C . GLN A 1 87 ? -6.048 1.591 23.797 1.00 76.88 87 GLN A C 1
ATOM 655 O O . GLN A 1 87 ? -5.673 2.763 23.781 1.00 76.88 87 GLN A O 1
ATOM 660 N N . ALA A 1 88 ? -5.461 0.662 23.037 1.00 70.56 88 ALA A N 1
ATOM 661 C CA . ALA A 1 88 ? -4.413 0.980 22.073 1.00 70.56 88 ALA A CA 1
ATOM 662 C C . ALA A 1 88 ? -4.945 1.874 20.943 1.00 70.56 88 ALA A C 1
ATOM 664 O O . ALA A 1 88 ? -4.290 2.854 20.588 1.00 70.56 88 ALA A O 1
ATOM 665 N N . MET A 1 89 ? -6.145 1.590 20.426 1.00 66.69 89 MET A N 1
ATOM 666 C CA . MET A 1 89 ? -6.808 2.433 19.428 1.00 66.69 89 MET A CA 1
ATOM 667 C C . MET A 1 89 ? -7.140 3.820 19.984 1.00 66.69 89 MET A C 1
ATOM 669 O O . MET A 1 89 ? -6.879 4.799 19.300 1.00 66.69 89 MET A O 1
ATOM 673 N N . GLU A 1 90 ? -7.626 3.936 21.221 1.00 70.00 90 GLU A N 1
ATOM 674 C CA . GLU A 1 90 ? -7.892 5.222 21.886 1.00 70.00 90 GLU A CA 1
ATOM 675 C C . GLU A 1 90 ? -6.609 6.030 22.132 1.00 70.00 90 GLU A C 1
ATOM 677 O O . GLU A 1 90 ? -6.561 7.233 21.874 1.00 70.00 90 GLU A O 1
ATOM 682 N N . LYS A 1 91 ? -5.527 5.380 22.572 1.00 70.31 91 LYS A N 1
ATOM 683 C CA . LYS A 1 91 ? -4.222 6.033 22.758 1.00 70.31 91 LYS A CA 1
ATOM 684 C C . LYS A 1 91 ? -3.638 6.523 21.433 1.00 70.31 91 LYS A C 1
ATOM 686 O O . LYS A 1 91 ? -2.992 7.569 21.384 1.00 70.31 91 LYS A O 1
ATOM 691 N N . THR A 1 92 ? -3.844 5.762 20.365 1.00 64.19 92 THR A N 1
ATOM 692 C CA . THR A 1 92 ? -3.456 6.144 19.006 1.00 64.19 92 THR A CA 1
ATOM 693 C C . THR A 1 92 ? -4.363 7.256 18.477 1.00 64.19 92 THR A C 1
ATOM 695 O O . THR A 1 92 ? -3.857 8.229 17.929 1.00 64.19 92 THR A O 1
ATOM 698 N N . ALA A 1 93 ? -5.669 7.205 18.754 1.00 62.22 93 ALA A N 1
ATOM 699 C CA . ALA A 1 93 ? -6.632 8.261 18.452 1.00 62.22 93 ALA A CA 1
ATOM 700 C C . ALA A 1 93 ? -6.268 9.594 19.095 1.00 62.22 93 ALA A C 1
ATOM 702 O O . ALA A 1 93 ? -6.364 10.620 18.435 1.00 62.22 93 ALA A O 1
ATOM 703 N N . ALA A 1 94 ? -5.768 9.584 20.331 1.00 64.44 94 ALA A N 1
ATOM 704 C CA . ALA A 1 94 ? -5.302 10.791 21.008 1.00 64.44 94 ALA A CA 1
ATOM 705 C C . ALA A 1 94 ? -4.101 11.467 20.313 1.00 64.44 94 ALA A C 1
ATOM 707 O O . ALA A 1 94 ? -3.877 12.658 20.524 1.00 64.44 94 ALA A O 1
ATOM 708 N N . ARG A 1 95 ? -3.330 10.740 19.485 1.00 66.19 95 ARG A N 1
ATOM 709 C CA . ARG A 1 95 ? -2.255 11.330 18.660 1.00 66.19 95 ARG A CA 1
ATOM 710 C C . ARG A 1 95 ? -2.778 11.984 17.386 1.00 66.19 95 ARG A C 1
ATOM 712 O O . ARG A 1 95 ? -2.082 12.818 16.814 1.00 66.19 95 ARG A O 1
ATOM 719 N N . TYR A 1 96 ? -3.966 11.601 16.929 1.00 63.91 96 TYR A N 1
ATOM 720 C CA . TYR A 1 96 ? -4.584 12.164 15.738 1.00 63.91 96 TYR A CA 1
ATOM 721 C C . TYR A 1 96 ? -5.509 13.320 16.137 1.00 63.91 96 TYR A C 1
ATOM 723 O O . TYR A 1 96 ? -6.224 13.263 17.134 1.00 63.91 96 TYR A O 1
ATOM 731 N N . ALA A 1 97 ? -5.453 14.422 15.385 1.00 57.62 97 ALA A N 1
ATOM 732 C CA . ALA A 1 97 ? -6.204 15.634 15.703 1.00 57.62 97 ALA A CA 1
ATOM 733 C C . ALA A 1 97 ? -7.715 15.358 15.828 1.00 57.62 97 ALA A C 1
ATOM 735 O O . ALA A 1 97 ? -8.264 14.533 15.101 1.00 57.62 97 ALA A O 1
ATOM 736 N N . LYS A 1 98 ? -8.404 16.092 16.710 1.00 59.94 98 LYS A N 1
ATOM 737 C CA . LYS A 1 98 ? -9.871 16.069 16.823 1.00 59.94 98 LYS A CA 1
ATOM 738 C C . LYS A 1 98 ? -10.454 16.575 15.491 1.00 59.94 98 LYS A C 1
ATOM 740 O O . LYS A 1 98 ? -10.339 17.760 15.196 1.00 59.94 98 LYS A O 1
ATOM 745 N N . ASN A 1 99 ? -11.036 15.682 14.689 1.00 62.97 99 ASN A N 1
ATOM 746 C CA . ASN A 1 99 ? -11.553 15.922 13.328 1.00 62.97 99 ASN A CA 1
ATOM 747 C C . ASN A 1 99 ? -10.471 16.257 12.277 1.00 62.97 99 ASN A C 1
ATOM 749 O O . ASN A 1 99 ? -10.421 17.379 11.760 1.00 62.97 99 ASN A O 1
ATOM 753 N N . PRO A 1 100 ? -9.608 15.295 11.911 1.00 69.69 100 PRO A N 1
ATOM 754 C CA . PRO A 1 100 ? -8.672 15.493 10.817 1.00 69.69 100 PRO A CA 1
ATOM 755 C C . PRO A 1 100 ? -9.449 15.649 9.503 1.00 69.69 100 PRO A C 1
ATOM 757 O O . PRO A 1 100 ? -10.334 14.858 9.183 1.00 69.69 100 PRO A O 1
ATOM 760 N N . ARG A 1 101 ? -9.128 16.696 8.733 1.00 82.12 101 ARG A N 1
ATOM 761 C CA . ARG A 1 101 ? -9.732 16.929 7.410 1.00 82.12 101 ARG A CA 1
ATOM 762 C C . ARG A 1 101 ? -9.432 15.738 6.481 1.00 82.12 101 ARG A C 1
ATOM 764 O O . ARG A 1 101 ? -8.359 15.151 6.623 1.00 82.12 101 ARG A O 1
ATOM 771 N N . PRO A 1 102 ? -10.280 15.434 5.479 1.00 83.62 102 PRO A N 1
ATOM 772 C CA . PRO A 1 102 ? -10.049 14.324 4.546 1.00 83.62 102 PRO A CA 1
ATOM 773 C C . PRO A 1 102 ? -8.644 14.311 3.928 1.00 83.62 102 PRO A C 1
ATOM 775 O O . PRO A 1 102 ? -8.012 13.265 3.855 1.00 83.62 102 PRO A O 1
ATOM 778 N N . LEU A 1 103 ? -8.102 15.485 3.585 1.00 85.69 103 LEU A N 1
ATOM 779 C CA . LEU A 1 103 ? -6.728 15.618 3.093 1.00 8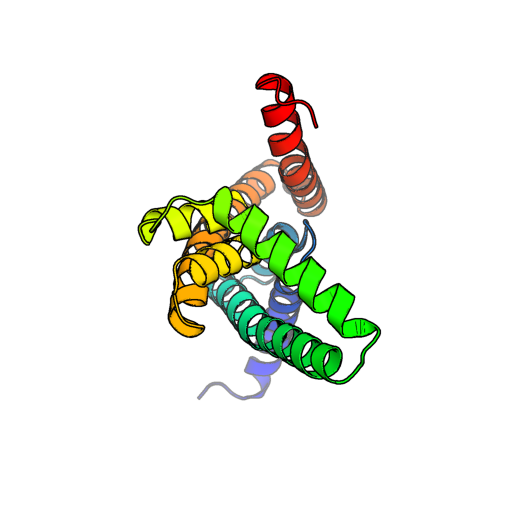5.69 103 LEU A CA 1
ATOM 780 C C . LEU A 1 103 ? -5.680 15.138 4.115 1.00 85.69 103 LEU A C 1
ATOM 782 O O . LEU A 1 103 ? -4.731 14.460 3.749 1.00 85.69 103 LEU A O 1
ATOM 786 N N . ALA A 1 104 ? -5.846 15.454 5.401 1.00 83.75 104 ALA A N 1
ATOM 787 C CA . ALA A 1 104 ? -4.924 14.999 6.439 1.00 83.75 104 ALA A CA 1
ATOM 788 C C . ALA A 1 104 ? -4.958 13.470 6.590 1.00 83.75 104 ALA A C 1
ATOM 790 O O . ALA A 1 104 ? -3.920 12.857 6.806 1.00 83.75 104 ALA A O 1
ATOM 791 N N . LEU A 1 105 ? -6.131 12.852 6.422 1.00 83.44 105 LEU A N 1
ATOM 792 C CA . LEU A 1 105 ? -6.291 11.395 6.445 1.00 83.44 105 LEU A CA 1
ATOM 793 C C . LEU A 1 105 ? -5.584 10.722 5.259 1.00 83.44 105 LEU A C 1
ATOM 795 O O . LEU A 1 105 ? -4.879 9.734 5.454 1.00 83.44 105 LEU A O 1
ATOM 799 N N . VAL A 1 106 ? -5.694 11.306 4.061 1.00 85.94 106 VAL A N 1
ATOM 800 C CA . VAL A 1 106 ? -4.934 10.883 2.870 1.00 85.94 106 VAL A CA 1
ATOM 801 C C . VAL A 1 106 ? -3.430 10.988 3.129 1.00 85.94 106 VAL A C 1
ATOM 803 O O . VAL A 1 106 ? -2.699 10.040 2.864 1.00 85.94 106 VAL A O 1
ATOM 806 N N . MET A 1 107 ? -2.967 12.097 3.713 1.00 84.4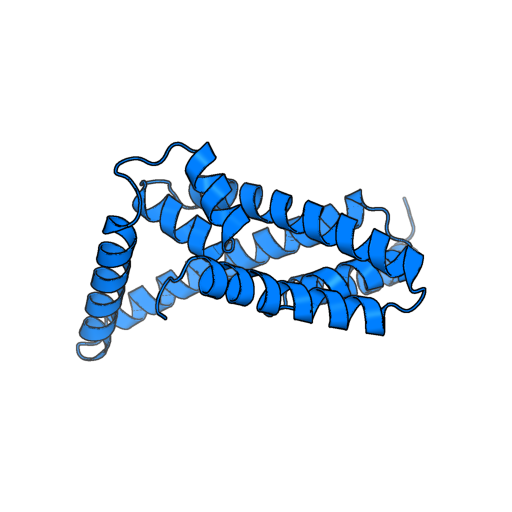4 107 MET A N 1
ATOM 807 C CA . MET A 1 107 ? -1.547 12.301 4.022 1.00 84.44 107 MET A CA 1
ATOM 808 C C . MET A 1 107 ? -1.010 11.326 5.075 1.00 84.44 107 MET A C 1
ATOM 810 O O . MET A 1 107 ? 0.147 10.923 4.992 1.00 84.44 107 MET A O 1
ATOM 814 N N . ILE A 1 108 ? -1.830 10.934 6.056 1.00 83.06 108 ILE A N 1
ATOM 815 C CA . ILE A 1 108 ? -1.459 9.906 7.039 1.00 83.06 108 ILE A CA 1
ATOM 816 C C . ILE A 1 108 ? -1.268 8.559 6.345 1.00 83.06 108 ILE A C 1
ATOM 818 O O . ILE A 1 108 ? -0.276 7.885 6.604 1.00 83.06 108 ILE A O 1
ATOM 822 N N . SER A 1 109 ? -2.193 8.187 5.459 1.00 82.50 109 SER A N 1
ATOM 823 C CA . SER A 1 109 ? -2.093 6.940 4.702 1.00 82.50 109 SER A CA 1
ATOM 824 C C . SER A 1 109 ? -0.867 6.931 3.787 1.00 82.50 109 SER A C 1
ATOM 826 O O . SER A 1 109 ? -0.052 6.020 3.855 1.00 82.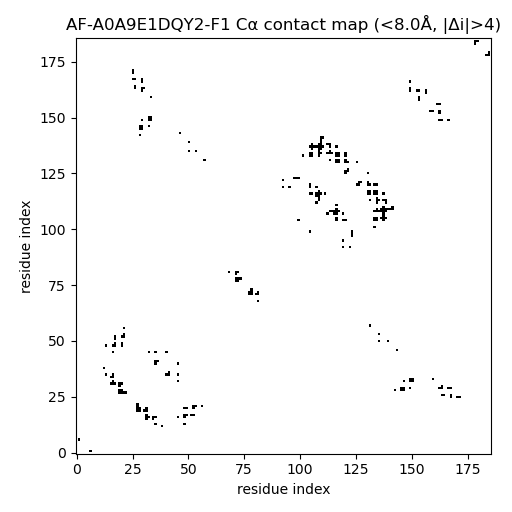50 109 SER A O 1
ATOM 828 N N . PHE A 1 110 ? -0.671 8.013 3.026 1.00 82.75 110 PHE A N 1
ATOM 829 C CA . PHE A 1 110 ? 0.496 8.222 2.168 1.00 82.75 110 PHE A CA 1
ATOM 830 C C . PHE A 1 110 ? 1.829 8.128 2.925 1.00 82.75 110 PHE A C 1
ATOM 832 O O . PHE A 1 110 ? 2.806 7.589 2.415 1.00 82.75 110 PHE A O 1
ATOM 839 N N . GLY A 1 111 ? 1.893 8.706 4.127 1.00 75.81 111 GLY A N 1
ATOM 840 C CA . GLY A 1 111 ? 3.133 8.795 4.895 1.00 75.81 111 GLY A CA 1
ATOM 841 C C . GLY A 1 111 ? 3.471 7.549 5.711 1.00 75.81 111 GLY A C 1
ATOM 842 O O . GLY A 1 111 ? 4.602 7.447 6.190 1.00 75.81 111 GLY A O 1
ATOM 843 N N . VAL A 1 112 ? 2.512 6.642 5.920 1.00 77.81 112 VAL A N 1
ATOM 844 C CA . VAL A 1 112 ? 2.700 5.459 6.768 1.00 77.81 112 VAL A CA 1
ATOM 845 C C . VAL A 1 112 ? 2.337 4.194 6.003 1.00 77.81 112 VAL A C 1
ATOM 847 O O . VAL A 1 112 ? 3.244 3.471 5.605 1.00 77.81 112 VAL A O 1
ATOM 850 N N . ASP A 1 113 ? 1.039 3.934 5.834 1.00 81.88 113 ASP A N 1
ATOM 851 C CA . ASP A 1 113 ? 0.471 2.789 5.120 1.00 81.88 113 ASP A CA 1
ATOM 852 C C . ASP A 1 113 ? -1.080 2.880 5.115 1.00 81.88 113 ASP A C 1
ATOM 854 O O . ASP A 1 113 ? -1.670 3.550 5.984 1.00 81.88 113 ASP A O 1
ATOM 858 N N . PRO A 1 114 ? -1.771 2.163 4.204 1.00 83.81 114 PRO A N 1
ATOM 859 C CA . PRO A 1 114 ? -3.233 2.154 4.110 1.00 83.81 114 PRO A CA 1
ATOM 860 C C . PRO A 1 114 ? -3.947 1.612 5.351 1.00 83.81 114 PRO A C 1
ATOM 862 O O . PRO A 1 114 ? -5.078 2.017 5.627 1.00 83.81 114 PRO A O 1
ATOM 865 N N . MET A 1 115 ? -3.319 0.758 6.158 1.00 84.50 115 MET A N 1
ATOM 866 C CA . MET A 1 115 ? -3.922 0.217 7.383 1.00 84.50 115 MET A CA 1
ATOM 867 C C . MET A 1 115 ? -3.954 1.282 8.475 1.00 84.50 115 MET A C 1
ATOM 869 O O . MET A 1 115 ? -4.978 1.481 9.136 1.00 84.50 115 MET A O 1
ATOM 873 N N . THR A 1 116 ? -2.850 2.009 8.642 1.00 83.12 116 THR A N 1
ATOM 874 C CA . THR A 1 116 ? -2.771 3.164 9.540 1.00 83.12 116 THR A CA 1
ATOM 875 C C . THR A 1 116 ? -3.714 4.272 9.069 1.00 83.12 116 THR A C 1
ATOM 877 O O . THR A 1 116 ? -4.446 4.845 9.883 1.00 83.12 116 THR A O 1
ATOM 880 N N . GLY A 1 117 ? -3.788 4.520 7.757 1.00 84.81 117 GLY A N 1
ATOM 881 C CA . GLY A 1 117 ? -4.775 5.420 7.154 1.00 84.81 117 GLY A CA 1
ATOM 882 C C . GLY A 1 117 ? -6.218 5.008 7.467 1.00 84.81 117 GLY A C 1
ATOM 883 O O . GLY A 1 117 ? -7.030 5.825 7.918 1.00 84.81 117 GLY A O 1
ATOM 884 N N . ARG A 1 118 ? -6.5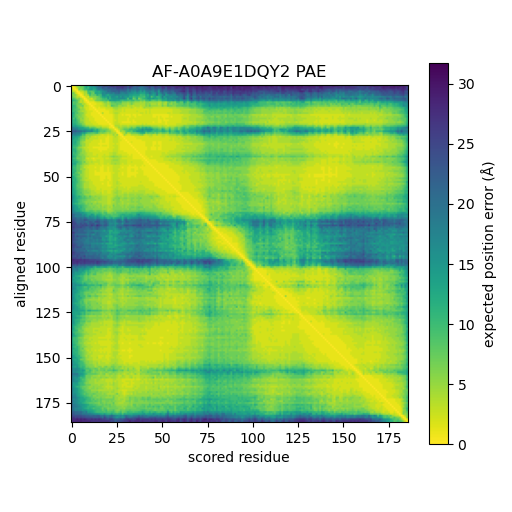43 3.719 7.318 1.00 89.25 118 ARG A N 1
ATOM 885 C CA . ARG A 1 118 ? -7.859 3.163 7.659 1.00 89.25 118 ARG A CA 1
ATOM 886 C C . ARG A 1 118 ? -8.172 3.313 9.147 1.00 89.25 118 ARG A C 1
ATOM 888 O O . ARG A 1 118 ? -9.305 3.642 9.501 1.00 89.25 118 ARG A O 1
ATOM 895 N N . MET A 1 119 ? -7.192 3.115 10.020 1.00 84.62 119 MET A N 1
ATOM 896 C CA . MET A 1 119 ? -7.356 3.312 11.459 1.00 84.62 119 MET A CA 1
ATOM 897 C C . MET A 1 119 ? -7.670 4.776 11.789 1.00 84.62 119 MET A C 1
ATOM 899 O O . MET A 1 119 ? -8.626 5.051 12.516 1.00 84.62 119 MET A O 1
ATOM 903 N N . ALA A 1 120 ? -6.922 5.715 11.205 1.00 84.06 120 ALA A N 1
ATOM 904 C CA . ALA A 1 120 ? -7.127 7.148 11.403 1.00 84.06 120 ALA A CA 1
ATOM 905 C C . ALA A 1 120 ? -8.512 7.609 10.918 1.00 84.06 120 ALA A C 1
ATOM 907 O O . ALA A 1 120 ? -9.183 8.386 11.599 1.00 84.06 120 ALA A O 1
ATOM 908 N N . THR A 1 121 ? -8.983 7.094 9.780 1.00 86.75 121 THR A N 1
ATOM 909 C CA . THR A 1 121 ? -10.323 7.414 9.259 1.00 86.75 121 THR A CA 1
ATOM 910 C C . THR A 1 121 ? -11.440 6.828 10.130 1.00 86.75 121 THR A C 1
ATOM 912 O O . THR A 1 121 ? -12.445 7.504 10.347 1.00 86.75 121 THR A O 1
ATOM 915 N N . ALA A 1 122 ? -11.255 5.628 10.701 1.00 84.75 122 ALA A N 1
ATOM 916 C CA . ALA A 1 122 ? -12.201 5.035 11.656 1.00 84.75 122 ALA A CA 1
ATOM 917 C C . ALA A 1 122 ? -12.352 5.905 12.910 1.00 84.75 122 ALA A C 1
ATOM 919 O O . ALA A 1 122 ? -13.462 6.167 13.366 1.00 84.75 122 ALA A O 1
ATOM 920 N N . ILE A 1 123 ? -11.222 6.379 13.440 1.00 82.06 123 ILE A N 1
ATOM 921 C CA . ILE A 1 123 ? -11.163 7.265 14.608 1.00 82.06 123 ILE A CA 1
ATOM 922 C C . ILE A 1 123 ? -11.844 8.607 14.317 1.00 82.06 123 ILE A C 1
ATOM 924 O O . ILE A 1 123 ? -12.537 9.150 15.173 1.00 82.06 123 ILE A O 1
ATOM 928 N N . ALA A 1 124 ? -11.690 9.121 13.097 1.00 83.12 124 ALA A N 1
ATOM 929 C CA . ALA A 1 124 ? -12.363 10.329 12.630 1.00 83.12 124 ALA A CA 1
ATOM 930 C C . ALA A 1 124 ? -13.875 10.141 12.372 1.00 83.12 124 ALA A C 1
ATOM 932 O O . ALA A 1 124 ? -14.551 11.099 12.004 1.00 83.12 124 ALA A O 1
ATOM 933 N N . GLY A 1 125 ? -14.415 8.932 12.563 1.00 83.31 125 GLY A N 1
ATOM 934 C CA . GLY A 1 125 ? -15.838 8.632 12.404 1.00 83.31 125 GLY A CA 1
ATOM 935 C C . GLY A 1 125 ? -16.263 8.293 10.974 1.00 83.31 125 GLY A C 1
ATOM 936 O O . GLY A 1 125 ? -17.461 8.209 10.704 1.00 83.31 125 GLY A O 1
ATOM 937 N N . HIS A 1 126 ? -15.323 8.080 10.048 1.00 85.62 126 HIS A N 1
ATOM 938 C CA . HIS A 1 126 ? -15.662 7.603 8.709 1.00 85.62 126 HIS A CA 1
ATOM 939 C C . HIS A 1 126 ? -16.062 6.123 8.743 1.00 85.62 126 HIS A C 1
ATOM 941 O O . HIS A 1 126 ? -15.418 5.290 9.387 1.00 85.62 126 HIS A O 1
ATOM 947 N N . GLY A 1 127 ? -17.133 5.799 8.016 1.00 86.19 127 GLY A N 1
ATOM 948 C CA . GLY A 1 127 ? -17.578 4.423 7.817 1.00 86.19 127 GLY A CA 1
ATOM 949 C C . GLY A 1 127 ? -16.602 3.613 6.961 1.00 86.19 127 GLY A C 1
ATOM 950 O O . GLY A 1 127 ? -15.639 4.148 6.418 1.00 86.19 127 GLY A O 1
ATOM 951 N N . PHE A 1 128 ? -16.890 2.319 6.805 1.00 87.62 128 PHE A N 1
ATOM 952 C CA . PHE A 1 128 ? -16.065 1.368 6.049 1.00 87.62 128 PHE A CA 1
ATOM 953 C C . PHE A 1 128 ? -15.617 1.919 4.685 1.00 87.62 128 PHE A C 1
ATOM 955 O O . PHE A 1 128 ? -14.425 2.064 4.426 1.00 87.62 128 PHE A O 1
ATOM 962 N N . LEU A 1 129 ? -16.580 2.287 3.833 1.00 88.62 129 LEU A N 1
ATOM 963 C CA . LEU A 1 129 ? -16.306 2.660 2.446 1.00 88.62 129 LEU A CA 1
ATOM 964 C C . LEU A 1 129 ? -15.518 3.971 2.337 1.00 88.62 129 LEU A C 1
ATOM 966 O O . LEU A 1 129 ? -14.521 4.041 1.626 1.00 88.62 129 LEU A O 1
ATOM 970 N N . THR A 1 130 ? -15.952 5.014 3.048 1.00 89.31 130 THR A N 1
ATOM 971 C CA . THR A 1 130 ? -15.301 6.330 2.992 1.00 89.31 130 THR A CA 1
ATOM 972 C C . THR A 1 130 ? -13.932 6.314 3.662 1.00 89.31 130 THR A C 1
ATOM 974 O O . THR A 1 130 ? -13.016 6.972 3.175 1.00 89.31 130 THR A O 1
ATOM 977 N N . GLY A 1 131 ? -13.762 5.530 4.729 1.00 89.25 131 GLY A N 1
ATOM 978 C CA . GLY A 1 131 ? -12.476 5.348 5.389 1.00 89.25 131 GLY A CA 1
ATOM 979 C C . GLY A 1 131 ? -11.455 4.632 4.509 1.00 89.25 131 GLY A C 1
ATOM 980 O O . GLY A 1 131 ? -10.331 5.115 4.371 1.00 89.25 131 GLY A O 1
ATOM 981 N N . TRP A 1 132 ? -11.848 3.536 3.852 1.00 92.06 132 TRP A N 1
ATOM 982 C CA . TRP A 1 132 ? -10.976 2.856 2.890 1.00 92.06 132 TRP A CA 1
ATOM 983 C C . TRP A 1 132 ? -10.680 3.704 1.663 1.00 92.06 132 TRP A C 1
ATOM 985 O O . TRP A 1 132 ? -9.535 3.742 1.241 1.00 92.06 132 TRP A O 1
ATOM 995 N N . LEU A 1 133 ? -11.653 4.443 1.126 1.00 93.00 133 LEU A N 1
ATOM 996 C CA . LEU A 1 133 ? -11.406 5.310 -0.027 1.00 93.00 133 LEU A CA 1
ATOM 997 C C . LEU A 1 133 ? -10.317 6.351 0.267 1.00 93.00 133 LEU A C 1
ATOM 999 O O . LEU A 1 133 ? -9.422 6.546 -0.549 1.00 93.00 133 LEU A O 1
ATOM 1003 N N . LEU A 1 134 ? -10.360 6.990 1.440 1.00 90.56 134 LEU A N 1
ATOM 1004 C CA . LEU A 1 134 ? -9.333 7.954 1.852 1.00 90.56 134 LEU A CA 1
ATOM 1005 C C . LEU A 1 134 ? -7.970 7.292 2.093 1.00 90.56 134 LEU A C 1
ATOM 1007 O O . LEU A 1 134 ? -6.942 7.872 1.749 1.00 90.56 134 LEU A O 1
ATOM 1011 N N . ALA A 1 135 ? -7.960 6.087 2.668 1.00 91.88 135 ALA A N 1
ATOM 1012 C CA . ALA A 1 135 ? -6.735 5.329 2.892 1.00 91.88 135 ALA A CA 1
ATOM 1013 C C . ALA A 1 135 ? -6.079 4.905 1.567 1.00 91.88 135 ALA A C 1
ATOM 1015 O O . ALA A 1 135 ? -4.919 5.235 1.325 1.00 91.88 135 ALA A O 1
ATOM 1016 N N . ILE A 1 136 ? -6.844 4.269 0.680 1.00 93.19 136 ILE A N 1
ATOM 1017 C CA . ILE A 1 136 ? -6.394 3.834 -0.646 1.00 93.19 136 ILE A CA 1
ATOM 1018 C C . ILE A 1 136 ? -5.916 5.034 -1.459 1.00 93.19 136 ILE A C 1
ATOM 1020 O O . ILE A 1 136 ? -4.876 4.969 -2.096 1.00 93.19 136 ILE A O 1
ATOM 1024 N N . LEU A 1 137 ? -6.609 6.176 -1.394 1.00 93.75 137 LEU A N 1
ATOM 1025 C CA . LEU A 1 137 ? -6.167 7.374 -2.105 1.00 93.75 137 LEU A CA 1
ATOM 1026 C C . LEU A 1 137 ? -4.763 7.826 -1.676 1.00 93.75 137 LEU A C 1
ATOM 1028 O O . LEU A 1 137 ? -3.967 8.212 -2.526 1.00 93.75 137 LEU A O 1
ATOM 1032 N N . GLY A 1 138 ? -4.452 7.781 -0.379 1.00 90.75 138 GLY A N 1
ATOM 1033 C CA . GLY A 1 138 ? -3.108 8.110 0.099 1.00 90.75 138 GLY A CA 1
ATOM 1034 C C . GLY A 1 138 ? -2.065 7.086 -0.330 1.00 90.75 138 GLY A C 1
ATOM 1035 O O . GLY A 1 138 ? -0.979 7.469 -0.764 1.00 90.75 138 GLY A O 1
ATOM 1036 N N . ASP A 1 139 ? -2.412 5.802 -0.285 1.00 91.25 139 ASP A N 1
ATOM 1037 C CA . ASP A 1 139 ? -1.498 4.738 -0.696 1.00 91.25 139 ASP A CA 1
ATOM 1038 C C . ASP A 1 139 ? -1.226 4.754 -2.205 1.00 91.25 139 ASP A C 1
ATOM 1040 O O . ASP A 1 139 ? -0.090 4.601 -2.639 1.00 91.25 139 ASP A O 1
ATOM 1044 N N . MET A 1 140 ? -2.220 5.107 -3.022 1.00 95.25 140 MET A N 1
ATOM 1045 C CA . MET A 1 140 ? -2.028 5.282 -4.461 1.00 95.25 140 MET A CA 1
ATOM 1046 C C . MET A 1 140 ? -1.006 6.377 -4.797 1.00 95.25 140 MET A C 1
ATOM 1048 O O . MET A 1 140 ? -0.267 6.253 -5.776 1.00 95.25 140 MET A O 1
ATOM 1052 N N . ILE A 1 141 ? -0.937 7.445 -3.994 1.00 93.62 141 ILE A N 1
ATOM 1053 C CA . ILE A 1 141 ? 0.083 8.494 -4.152 1.00 93.62 141 ILE A CA 1
ATOM 1054 C C . ILE A 1 141 ? 1.468 7.927 -3.805 1.00 93.62 141 ILE A C 1
ATOM 1056 O O . ILE A 1 141 ? 2.442 8.196 -4.514 1.00 93.62 141 ILE A O 1
ATOM 1060 N N . TYR A 1 142 ? 1.556 7.115 -2.748 1.00 90.38 142 TYR A N 1
ATOM 1061 C CA . TYR A 1 142 ? 2.795 6.461 -2.323 1.00 90.38 142 TYR A CA 1
ATOM 1062 C C . TYR A 1 142 ? 3.292 5.471 -3.382 1.00 90.38 142 TYR A C 1
ATOM 1064 O O . TYR A 1 142 ? 4.449 5.539 -3.809 1.00 90.38 142 TYR A O 1
ATOM 1072 N N . PHE A 1 143 ? 2.391 4.634 -3.894 1.00 93.31 143 PHE A N 1
ATOM 1073 C CA . PHE A 1 143 ? 2.640 3.725 -5.004 1.00 93.31 143 PHE A CA 1
ATOM 1074 C C . PHE A 1 143 ? 3.135 4.460 -6.248 1.00 93.31 143 PHE A C 1
ATOM 1076 O O . PHE A 1 143 ? 4.141 4.056 -6.824 1.00 93.31 143 PHE A O 1
ATOM 1083 N N . ALA A 1 144 ? 2.483 5.551 -6.661 1.00 94.12 144 ALA A N 1
ATOM 1084 C CA . ALA A 1 144 ? 2.900 6.300 -7.845 1.00 94.12 144 ALA A CA 1
ATOM 1085 C C . ALA A 1 144 ? 4.339 6.825 -7.702 1.00 94.12 144 ALA A C 1
ATOM 1087 O O . ALA A 1 144 ? 5.150 6.682 -8.622 1.00 94.12 144 ALA A O 1
ATOM 1088 N N . MET A 1 145 ? 4.681 7.368 -6.530 1.00 92.62 145 MET A N 1
ATOM 1089 C CA . MET A 1 145 ? 6.035 7.829 -6.218 1.00 92.62 145 MET A CA 1
ATOM 1090 C C . MET A 1 145 ? 7.059 6.686 -6.276 1.00 92.62 145 MET A C 1
ATOM 1092 O O . MET A 1 145 ? 8.122 6.841 -6.888 1.00 92.62 145 MET A O 1
ATOM 1096 N N . LEU A 1 146 ? 6.745 5.531 -5.683 1.00 91.62 146 LEU A N 1
ATOM 1097 C CA . LEU A 1 146 ? 7.622 4.359 -5.722 1.00 91.62 146 LEU A CA 1
ATOM 1098 C C . LEU A 1 146 ? 7.752 3.768 -7.122 1.00 91.62 146 LEU A C 1
ATOM 1100 O O . LEU A 1 146 ? 8.859 3.415 -7.519 1.00 91.62 146 LEU A O 1
ATOM 1104 N N . MET A 1 147 ? 6.667 3.684 -7.885 1.00 94.25 147 MET A N 1
ATOM 1105 C CA . MET A 1 147 ? 6.672 3.175 -9.253 1.00 94.25 147 MET A CA 1
ATOM 1106 C C . MET A 1 147 ? 7.582 4.029 -10.135 1.00 94.25 147 MET A C 1
ATOM 1108 O O . MET A 1 147 ? 8.462 3.490 -10.803 1.00 94.25 147 MET A O 1
ATOM 1112 N N . VAL A 1 148 ? 7.428 5.357 -10.093 1.00 94.94 148 VAL A N 1
ATOM 1113 C CA . VAL A 1 148 ? 8.291 6.284 -10.841 1.00 94.94 148 VAL A CA 1
ATOM 1114 C C . VAL A 1 148 ? 9.751 6.131 -10.414 1.00 94.94 148 VAL A C 1
ATOM 1116 O O . VAL A 1 148 ? 10.620 5.994 -11.272 1.00 94.94 148 VAL A O 1
ATOM 1119 N N . SER A 1 149 ? 10.020 6.082 -9.107 1.00 92.69 149 SER A N 1
ATOM 1120 C CA . SER A 1 149 ? 11.384 5.906 -8.583 1.00 92.69 149 SER A CA 1
ATOM 1121 C C . SER A 1 149 ? 12.000 4.569 -9.012 1.00 92.69 149 SER A C 1
ATOM 1123 O O . SER A 1 149 ? 13.175 4.516 -9.365 1.00 92.69 149 SER A O 1
ATOM 1125 N N . THR A 1 150 ? 11.194 3.505 -9.036 1.00 92.44 150 THR A N 1
ATOM 1126 C CA . THR A 1 150 ? 11.601 2.151 -9.440 1.00 92.44 150 THR A CA 1
ATOM 1127 C C . THR A 1 150 ? 11.947 2.079 -10.908 1.00 92.44 150 THR A C 1
ATOM 1129 O O . THR A 1 150 ? 13.036 1.635 -11.258 1.00 92.44 150 THR A O 1
ATOM 1132 N N . LEU A 1 151 ? 11.061 2.567 -11.770 1.00 92.81 151 LEU A N 1
ATOM 1133 C CA . LEU A 1 151 ? 11.289 2.556 -13.211 1.00 92.81 151 LEU A CA 1
ATOM 1134 C C . LEU A 1 151 ? 12.468 3.452 -13.609 1.00 92.81 151 LEU A C 1
ATOM 1136 O O . LEU A 1 151 ? 13.217 3.106 -14.525 1.00 92.81 151 LEU A O 1
ATOM 1140 N N . TRP A 1 152 ? 12.645 4.582 -12.917 1.00 94.69 152 TRP A N 1
ATOM 1141 C CA . TRP A 1 152 ? 13.775 5.480 -13.131 1.00 94.69 152 TRP A CA 1
ATOM 1142 C C . TRP A 1 152 ? 15.103 4.833 -12.728 1.00 94.69 152 TRP A C 1
ATOM 1144 O O . TRP A 1 152 ? 16.036 4.825 -13.529 1.00 94.69 152 TRP A O 1
ATOM 1154 N N . LEU A 1 153 ? 15.180 4.245 -11.529 1.00 92.31 153 LEU A N 1
ATOM 1155 C CA . LEU A 1 153 ? 16.400 3.595 -11.047 1.00 92.31 153 LEU A CA 1
ATOM 1156 C C . LEU A 1 153 ? 16.770 2.371 -11.897 1.00 92.31 153 LEU A C 1
ATOM 1158 O O . LEU A 1 153 ? 17.932 2.211 -12.261 1.00 92.31 153 LEU A O 1
ATOM 1162 N N . ASP A 1 154 ? 15.783 1.563 -12.281 1.00 92.88 154 ASP A N 1
ATOM 1163 C CA . ASP A 1 154 ? 15.970 0.438 -13.203 1.00 92.88 154 ASP A CA 1
ATOM 1164 C C . ASP A 1 154 ? 16.480 0.898 -14.571 1.00 92.88 154 ASP A C 1
ATOM 1166 O O . ASP A 1 154 ? 17.353 0.269 -15.157 1.00 92.88 154 ASP A O 1
ATOM 1170 N N . GLY A 1 155 ? 16.003 2.046 -15.063 1.00 91.12 155 GLY A N 1
ATOM 1171 C CA . GLY A 1 155 ? 16.517 2.656 -16.291 1.00 91.12 155 GLY A CA 1
ATOM 1172 C C . GLY A 1 155 ? 17.991 3.071 -16.216 1.00 91.12 155 GLY A C 1
ATOM 1173 O O . GLY A 1 155 ? 18.640 3.155 -17.255 1.00 91.12 155 GLY A O 1
ATOM 1174 N N . ILE A 1 156 ? 18.522 3.315 -15.014 1.00 92.81 156 ILE A N 1
ATOM 1175 C CA . ILE A 1 156 ? 19.930 3.676 -14.789 1.00 92.81 156 ILE A CA 1
ATOM 1176 C C . ILE A 1 156 ? 20.794 2.432 -14.597 1.00 92.81 156 ILE A C 1
ATOM 1178 O O . ILE A 1 156 ? 21.889 2.357 -15.150 1.00 92.81 156 ILE A O 1
ATOM 1182 N N . LEU A 1 157 ? 20.327 1.480 -13.789 1.00 91.50 157 LEU A N 1
ATOM 1183 C CA . LEU A 1 157 ? 21.106 0.298 -13.421 1.00 91.50 157 LEU A CA 1
ATOM 1184 C C . LEU A 1 157 ? 21.027 -0.811 -14.471 1.00 91.50 157 LEU A C 1
ATOM 1186 O O . LEU A 1 157 ? 21.979 -1.572 -14.617 1.00 91.50 157 LEU A O 1
ATOM 1190 N N . GLY A 1 158 ? 19.896 -0.934 -15.168 1.00 87.69 158 GLY A N 1
ATOM 1191 C CA . GLY A 1 158 ? 19.616 -2.033 -16.094 1.00 87.69 158 GLY A CA 1
ATOM 1192 C C . GLY A 1 158 ? 19.461 -3.405 -15.424 1.00 87.69 158 GLY A C 1
ATOM 1193 O O . GLY A 1 158 ? 19.303 -4.402 -16.123 1.00 87.69 158 GLY A O 1
ATOM 1194 N N . ASP A 1 159 ? 19.511 -3.466 -14.090 1.00 89.75 159 ASP A N 1
ATOM 1195 C CA . ASP A 1 159 ? 19.322 -4.674 -13.288 1.00 89.75 159 ASP A CA 1
ATOM 1196 C C . ASP A 1 159 ? 18.141 -4.487 -12.325 1.00 89.75 159 ASP A C 1
ATOM 1198 O O . ASP A 1 159 ? 18.220 -3.762 -11.322 1.00 89.75 159 ASP A O 1
ATOM 1202 N N . GLY A 1 160 ? 17.046 -5.190 -12.614 1.00 85.62 160 GLY A N 1
ATOM 1203 C CA . GLY A 1 160 ? 15.833 -5.161 -11.803 1.00 85.62 160 GLY A CA 1
ATOM 1204 C C . GLY A 1 160 ? 16.020 -5.758 -10.402 1.00 85.62 160 GLY A C 1
ATOM 1205 O O . GLY A 1 160 ? 15.353 -5.336 -9.452 1.00 85.62 160 GLY A O 1
ATOM 1206 N N . THR A 1 161 ? 16.964 -6.687 -10.226 1.00 88.38 161 THR A N 1
ATOM 1207 C CA . THR A 1 161 ? 17.253 -7.293 -8.917 1.00 88.38 161 THR A CA 1
ATOM 1208 C C . THR A 1 161 ? 17.947 -6.279 -8.018 1.00 88.38 161 THR A C 1
ATOM 1210 O O . THR A 1 161 ? 17.469 -6.002 -6.914 1.00 88.38 161 THR A O 1
ATOM 1213 N N . ALA A 1 162 ? 19.029 -5.666 -8.510 1.00 88.06 162 ALA A N 1
ATOM 1214 C CA . ALA A 1 162 ? 19.712 -4.583 -7.809 1.00 88.06 162 ALA A CA 1
ATOM 1215 C C . ALA A 1 162 ? 18.763 -3.414 -7.516 1.00 88.06 162 ALA A C 1
ATOM 1217 O O . ALA A 1 162 ? 18.730 -2.921 -6.388 1.00 88.06 162 ALA A O 1
ATOM 1218 N N . THR A 1 163 ? 17.932 -3.026 -8.486 1.00 90.19 163 THR A N 1
ATOM 1219 C CA . THR A 1 163 ? 16.927 -1.968 -8.307 1.00 90.19 163 THR A CA 1
ATOM 1220 C C . THR A 1 163 ? 15.970 -2.281 -7.161 1.00 90.19 163 THR A C 1
ATOM 1222 O O . THR A 1 163 ? 15.778 -1.449 -6.272 1.00 90.19 163 THR A O 1
ATOM 1225 N N . THR A 1 164 ? 15.404 -3.491 -7.143 1.00 88.12 164 THR A N 1
ATOM 1226 C CA . THR A 1 164 ? 14.484 -3.927 -6.084 1.00 88.12 164 THR A CA 1
ATOM 1227 C C . THR A 1 164 ? 15.157 -3.862 -4.719 1.00 88.12 164 THR A C 1
ATOM 1229 O O . THR A 1 164 ? 14.602 -3.279 -3.788 1.00 88.12 164 THR A O 1
ATOM 1232 N N . LEU A 1 165 ? 16.372 -4.403 -4.598 1.00 89.62 165 LEU A N 1
ATOM 1233 C CA . LEU A 1 165 ? 17.117 -4.420 -3.338 1.00 89.62 165 LEU A CA 1
ATOM 1234 C C . LEU A 1 165 ? 17.445 -3.010 -2.838 1.00 89.62 165 LEU A C 1
ATOM 1236 O O . LEU A 1 165 ? 17.291 -2.738 -1.647 1.00 89.62 165 LEU A O 1
ATOM 1240 N N . ILE A 1 166 ? 17.853 -2.104 -3.730 1.00 90.81 166 ILE A N 1
ATOM 1241 C CA . ILE A 1 166 ? 18.167 -0.716 -3.373 1.00 90.81 166 ILE A CA 1
ATOM 1242 C C . ILE A 1 166 ? 16.911 0.013 -2.903 1.00 90.81 166 ILE A C 1
ATOM 1244 O O . ILE A 1 166 ? 16.953 0.698 -1.882 1.00 90.81 166 ILE A O 1
ATOM 1248 N N . ILE A 1 167 ? 15.783 -0.150 -3.596 1.00 90.12 167 ILE A N 1
ATOM 1249 C CA . ILE A 1 167 ? 14.530 0.509 -3.208 1.00 90.12 167 ILE A CA 1
ATOM 1250 C C . ILE A 1 167 ? 13.997 -0.053 -1.903 1.00 90.12 167 ILE A C 1
ATOM 1252 O O . ILE A 1 167 ? 13.613 0.721 -1.030 1.00 90.12 167 ILE A O 1
ATOM 1256 N N . MET A 1 168 ? 14.056 -1.369 -1.709 1.00 87.81 168 MET A N 1
ATOM 1257 C CA . MET A 1 168 ? 13.733 -1.975 -0.421 1.00 87.81 168 MET A CA 1
ATOM 1258 C C . MET A 1 168 ? 14.618 -1.405 0.692 1.00 87.81 168 MET A C 1
ATOM 1260 O O . MET A 1 168 ? 14.107 -0.960 1.720 1.00 87.81 168 MET A O 1
ATOM 1264 N N . ALA A 1 169 ? 15.935 -1.351 0.483 1.00 88.88 169 ALA A N 1
ATOM 1265 C CA . ALA A 1 169 ? 16.860 -0.769 1.451 1.00 88.88 169 ALA A CA 1
ATOM 1266 C C . ALA A 1 169 ? 16.540 0.709 1.733 1.00 88.88 169 ALA A C 1
ATOM 1268 O O . ALA A 1 169 ? 16.582 1.131 2.887 1.00 88.88 169 ALA A O 1
ATOM 1269 N N . ALA A 1 170 ? 16.160 1.484 0.715 1.00 88.75 170 ALA A N 1
ATOM 1270 C CA . ALA A 1 170 ? 15.754 2.878 0.858 1.00 88.75 170 ALA A CA 1
ATOM 1271 C C . ALA A 1 170 ? 14.441 3.025 1.646 1.00 88.75 170 ALA A C 1
ATOM 1273 O O . ALA A 1 170 ? 14.368 3.862 2.545 1.00 88.75 170 ALA A O 1
ATOM 1274 N N . MET A 1 171 ? 13.433 2.191 1.377 1.00 85.50 171 MET A N 1
ATOM 1275 C CA . MET A 1 171 ? 12.138 2.214 2.070 1.00 85.50 171 MET A CA 1
ATOM 1276 C C . MET A 1 171 ? 12.287 1.996 3.579 1.00 85.50 171 MET A C 1
ATOM 1278 O O . MET A 1 171 ? 11.627 2.675 4.363 1.00 85.50 171 MET A O 1
ATOM 1282 N N . PHE A 1 172 ? 13.181 1.101 4.004 1.00 83.06 172 PHE A N 1
ATOM 1283 C CA . PHE A 1 172 ? 13.456 0.879 5.429 1.00 83.06 172 PHE A CA 1
ATOM 1284 C C . PHE A 1 172 ? 14.490 1.860 6.001 1.00 83.06 172 PHE A C 1
ATOM 1286 O O . PHE A 1 172 ? 14.376 2.300 7.148 1.00 83.06 172 PHE A O 1
ATOM 1293 N N . GLY A 1 173 ? 15.499 2.219 5.208 1.00 85.44 173 GLY A N 1
ATOM 1294 C CA . GLY A 1 173 ? 16.632 3.034 5.634 1.00 85.44 173 GLY A CA 1
ATOM 1295 C C . GLY A 1 173 ? 16.301 4.517 5.771 1.00 85.44 173 GLY A C 1
ATOM 1296 O O . GLY A 1 173 ? 16.672 5.129 6.772 1.00 85.44 173 GLY A O 1
ATOM 1297 N N . ILE A 1 174 ? 15.574 5.105 4.816 1.00 86.75 174 ILE A N 1
ATOM 1298 C CA . ILE A 1 174 ? 15.272 6.546 4.804 1.00 86.75 174 ILE A CA 1
ATOM 1299 C C . ILE A 1 174 ? 14.496 6.975 6.060 1.00 86.75 174 ILE A C 1
ATOM 1301 O O . ILE A 1 174 ? 14.945 7.920 6.716 1.00 86.75 174 ILE A O 1
ATOM 1305 N N . PRO A 1 175 ? 13.400 6.303 6.474 1.00 82.50 175 PRO A N 1
ATOM 1306 C CA . PRO A 1 175 ? 12.682 6.687 7.689 1.00 82.50 175 PRO A CA 1
ATOM 1307 C C . PRO A 1 175 ? 13.556 6.592 8.943 1.00 82.50 175 PRO A C 1
ATOM 1309 O O . PRO A 1 175 ? 13.466 7.443 9.830 1.00 82.50 175 PRO A O 1
ATOM 1312 N N . TRP A 1 176 ? 14.428 5.582 9.019 1.00 84.75 176 TRP A N 1
ATOM 1313 C CA . TRP A 1 176 ? 15.351 5.408 10.139 1.00 84.75 176 TRP A CA 1
ATOM 1314 C C . TRP A 1 176 ? 16.399 6.528 10.199 1.00 84.75 176 TRP A C 1
ATOM 1316 O O . TRP A 1 176 ? 16.588 7.135 11.256 1.00 84.75 176 TRP A O 1
ATOM 1326 N N . ILE A 1 177 ? 17.028 6.857 9.066 1.00 88.12 177 ILE A N 1
ATOM 1327 C CA . ILE A 1 177 ? 17.989 7.965 8.959 1.00 88.12 177 ILE A CA 1
ATOM 1328 C C . ILE A 1 177 ? 17.309 9.283 9.333 1.00 88.12 177 ILE A C 1
ATOM 1330 O O . ILE A 1 177 ? 17.852 10.054 10.124 1.00 88.12 177 ILE A O 1
ATOM 1334 N N . TYR A 1 178 ? 16.103 9.524 8.819 1.00 86.56 178 TYR A N 1
ATOM 1335 C CA . TYR A 1 178 ? 15.345 10.739 9.100 1.00 86.56 178 TYR A CA 1
ATOM 1336 C C . TYR A 1 178 ? 15.076 10.921 10.599 1.00 86.56 178 TYR A C 1
ATOM 1338 O O . TYR A 1 178 ? 15.367 11.984 11.153 1.00 86.56 178 TYR A O 1
ATOM 1346 N N . ARG A 1 179 ? 14.594 9.873 11.279 1.00 83.06 179 ARG A N 1
ATOM 1347 C CA . ARG A 1 179 ? 14.365 9.893 12.737 1.00 83.06 179 ARG A CA 1
ATOM 1348 C C . ARG A 1 179 ? 15.658 10.130 13.514 1.00 83.06 179 ARG A C 1
ATOM 1350 O O . ARG A 1 179 ? 15.677 10.927 14.450 1.00 83.06 179 ARG A O 1
ATOM 1357 N N . LYS A 1 180 ? 16.756 9.499 13.083 1.00 86.50 180 LYS A N 1
ATOM 1358 C CA . LYS A 1 180 ? 18.084 9.673 13.687 1.00 86.50 180 LYS A CA 1
ATOM 1359 C C . LYS A 1 180 ? 18.582 11.117 13.577 1.00 86.50 180 LYS A C 1
ATOM 1361 O O . LYS A 1 180 ? 19.110 11.641 14.553 1.00 86.50 180 LYS A O 1
ATOM 1366 N N . ILE A 1 181 ? 18.383 11.770 12.430 1.00 89.44 181 ILE A N 1
ATOM 1367 C CA . ILE A 1 181 ? 18.761 13.179 12.212 1.00 89.44 181 ILE A CA 1
ATOM 1368 C C . ILE A 1 181 ? 17.874 14.125 13.035 1.00 89.44 181 ILE A C 1
ATOM 1370 O O . ILE A 1 181 ? 18.366 15.113 13.575 1.00 89.44 181 ILE A O 1
ATOM 1374 N N . ARG A 1 182 ? 16.578 13.819 13.172 1.00 83.31 182 ARG A N 1
ATOM 1375 C CA . ARG A 1 182 ? 15.624 14.598 13.984 1.00 83.31 182 ARG A CA 1
ATOM 1376 C C . ARG A 1 182 ? 15.837 14.467 15.498 1.00 83.31 182 ARG A C 1
ATOM 1378 O O . ARG A 1 182 ? 15.219 15.217 16.246 1.00 83.31 182 ARG A O 1
ATOM 1385 N N . GLY A 1 183 ? 16.689 13.548 15.959 1.00 72.69 183 GLY A N 1
ATOM 1386 C CA . GLY A 1 183 ? 16.938 13.327 17.387 1.00 72.69 183 GLY A CA 1
ATOM 1387 C C . GLY A 1 183 ? 15.757 12.700 18.140 1.00 72.69 183 GLY A C 1
ATOM 1388 O O . GLY A 1 183 ? 15.728 12.733 19.371 1.00 72.69 183 GLY A O 1
ATOM 1389 N N . GLU A 1 184 ? 14.786 12.122 17.429 1.00 66.94 184 GLU A N 1
ATOM 1390 C CA . GLU A 1 184 ? 13.658 11.408 18.029 1.00 66.94 184 GLU A CA 1
ATOM 1391 C C . GLU A 1 184 ? 14.170 10.072 18.598 1.00 66.94 184 GLU A C 1
ATOM 1393 O O . GLU A 1 184 ? 14.545 9.168 17.849 1.00 66.94 184 GLU A O 1
ATOM 1398 N N . ARG A 1 185 ? 14.254 9.954 19.932 1.00 54.72 185 ARG A N 1
ATOM 1399 C CA . ARG A 1 185 ? 14.625 8.692 20.596 1.00 54.72 185 ARG A CA 1
ATOM 1400 C C . ARG A 1 185 ? 13.537 7.642 20.344 1.00 54.72 185 ARG A C 1
ATOM 1402 O O . ARG A 1 185 ? 12.370 7.893 20.630 1.00 54.72 185 ARG A O 1
ATOM 1409 N N . THR A 1 186 ? 13.965 6.498 19.806 1.00 51.38 186 THR A N 1
ATOM 1410 C CA . THR A 1 186 ? 13.195 5.251 19.643 1.00 51.38 186 THR A CA 1
ATOM 1411 C C . THR A 1 186 ? 12.612 4.747 20.950 1.00 51.38 186 THR A C 1
ATOM 1413 O O . THR A 1 186 ? 13.358 4.809 21.955 1.00 51.38 186 THR A O 1
#

Sequence (186 aa):
MAPLAELRPIATRAWGVLALFLIPVGGGIPAGVLLARDQGFAWPVTTALYFLSDVILASVLEPTILFLLALSARSKRFSRLNLAAKQAMEKTAARYAKNPRPLALVMISFGVDPMTGRMATAIAGHGFLTGWLLAILGDMIYFAMLMVSTLWLDGILGDGTATTLIIMAAMFGIPWIYRKIRGERT

Solvent-accessible surface area (backbone atoms only — not comparable to full-atom values): 9880 Å² total; per-residue (Å²): 130,84,58,74,74,68,49,50,64,52,51,58,51,52,46,57,31,32,56,29,44,59,42,94,59,84,45,16,59,49,48,20,50,50,48,28,51,75,73,67,50,52,69,69,55,50,50,51,40,46,53,48,29,52,53,50,48,56,67,50,48,54,58,48,52,54,50,51,52,56,56,27,66,76,35,88,76,34,39,57,54,52,51,51,51,50,52,51,51,51,60,51,43,71,74,47,65,92,72,60,52,71,68,55,35,18,50,45,2,38,75,73,34,41,67,60,8,30,50,53,23,45,68,59,67,40,52,75,69,64,10,44,51,37,4,50,55,10,31,53,56,41,49,52,54,48,46,54,52,42,57,52,48,24,70,72,68,74,36,64,66,61,36,33,53,52,50,35,50,44,68,62,43,50,63,52,52,51,36,60,75,71,66,60,81,129

Radius of gyration: 19.27 Å; Cα contacts (8 Å, |Δi|>4): 162; chains: 1; bounding box: 39×36×59 Å

pLDDT: mean 83.58, std 10.71, range [51.19, 96.19]

Foldseek 3Di:
DPDPVVVVVVVVLLVVLLVLLLPPDQLSLLVSLVSCVVVVHDPVSSLVSNLVSLVVCLVPPVVVVVVVLVVLVVDPVSVVVNVVVVVVLVVLLVVQDQQDDLVVLLCQLLVPHLVSSLSNCVSNVDDSPSSSVSNSNSVSVNSVVLSVQSVVVCVVPVDSVVSSVVSSCCVVPVVVVVCVVVVPDD